Protein AF-A0A495M7H8-F1 (afdb_monomer)

Solvent-accessible surface area (backbone atoms only — not comparable to full-atom values): 11568 Å² total; per-residue (Å²): 136,87,85,80,83,83,81,82,80,81,80,77,75,78,77,78,74,80,75,77,66,42,57,58,49,77,48,57,34,87,23,48,78,28,71,31,82,49,64,48,42,94,56,86,61,71,42,36,31,41,44,34,39,48,70,70,99,58,96,61,86,36,38,30,38,44,26,41,67,88,43,73,47,89,57,30,41,39,53,44,14,22,30,39,40,41,32,49,36,40,33,41,29,29,70,40,72,58,77,65,47,54,27,40,36,30,60,65,73,64,99,54,97,57,64,49,76,38,50,33,41,41,44,23,58,70,58,44,62,31,37,42,31,42,42,82,60,76,43,49,33,38,41,38,35,43,58,40,92,86,41,86,68,45,39,33,37,49,25,46,67,87,40,67,44,56,48,100,85,72,44,74,46,74,45,47,66,75,38,71,46,81,51,69,40,30,33,36,35,40,33,27,29,31,80,45,69,77,86,50,57,33,38,28,37,38,32,43,58,120

Radius of gyration: 22.4 Å; Cα contacts (8 Å, |Δi|>4): 527; chains: 1; bounding box: 58×40×90 Å

Organism: NCBI:txid1540163

Sequence (210 aa):
MKNSFSLIFCLIAMASYSQNTLNAGGWSTSGPGSYTRITATNNLDQKVYSIQNTIHMDDAILEFEIIADGVTIPTKIYEGGVVAVEGKSIFIRQTKPGKQIKGNWKTIQQPETAATVIPWVGYPSLNKEILVASLKTEQEFIIEIHGSLDCNDAAFQVFIDNVPVKDSSNNTLTFWNGSSLIGKGKLVVVKVSGSCTGSKIISGYLKLKA

pLDDT: mean 83.48, std 15.47, range [37.44, 98.31]

Foldseek 3Di:
DDDDDDDPDPPPPPPPPPFQQAQKDKWKAAWAQGKTKDARTPDQDKFKKWKFWAADQDQDWWWKWKAAPNRTDPAIAIHGFIAIEIHRMIMIGTHHGDHMIMIMMGTDPDPDQFWDKGKGKDDQQVQGKHWHYAAPDKFKKKKAWAFDPQFQFKKKWKAAPNHTDADPVRHRDIDGHGDMDIDIHRTIMMGIHGDDDGPHMIMIIITTHD

Structure (mmCIF, N/CA/C/O backbone):
data_AF-A0A495M7H8-F1
#
_entry.id   AF-A0A495M7H8-F1
#
loop_
_atom_site.group_PDB
_atom_site.id
_atom_site.type_symbol
_atom_site.label_atom_id
_atom_site.label_alt_id
_atom_site.label_comp_id
_atom_site.label_asym_id
_atom_site.label_entity_id
_atom_site.label_seq_id
_atom_site.pdbx_PDB_ins_code
_atom_site.Cartn_x
_atom_site.Cartn_y
_atom_site.Cartn_z
_atom_site.occupancy
_atom_site.B_iso_or_equiv
_atom_site.auth_seq_id
_atom_site.auth_comp_id
_atom_site.auth_asym_id
_atom_site.auth_atom_id
_atom_site.pdbx_PDB_model_num
ATOM 1 N N . MET A 1 1 ? -40.238 18.396 70.397 1.00 40.72 1 MET A N 1
ATOM 2 C CA . MET A 1 1 ? -39.039 17.929 69.669 1.00 40.72 1 MET A CA 1
ATOM 3 C C . MET A 1 1 ? -39.300 18.121 68.181 1.00 40.72 1 MET A C 1
ATOM 5 O O . MET A 1 1 ? -40.228 17.511 67.670 1.00 40.72 1 MET A O 1
ATOM 9 N N . LYS A 1 2 ? -38.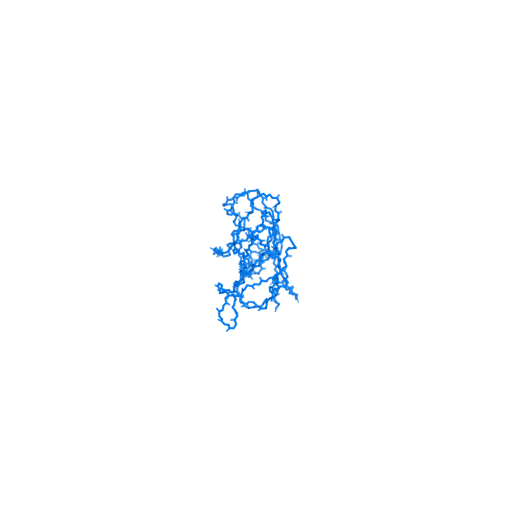606 19.058 67.521 1.00 37.44 2 LYS A N 1
ATOM 10 C CA . LYS A 1 2 ? -38.749 19.321 66.078 1.00 37.44 2 LYS A CA 1
ATOM 11 C C . LYS A 1 2 ? -37.639 18.561 65.348 1.00 37.44 2 LYS A C 1
ATOM 13 O O . LYS A 1 2 ? -36.477 18.916 65.503 1.00 37.44 2 LYS A O 1
ATOM 18 N N . ASN A 1 3 ? -38.001 17.521 64.600 1.00 42.56 3 ASN A N 1
ATOM 19 C CA . ASN A 1 3 ? -37.078 16.815 63.713 1.00 42.56 3 ASN A CA 1
ATOM 20 C C . ASN A 1 3 ? -36.954 17.600 62.407 1.00 42.56 3 ASN A C 1
ATOM 22 O O . ASN A 1 3 ? -37.881 17.616 61.600 1.00 42.56 3 ASN A O 1
ATOM 26 N N . SER A 1 4 ? -35.812 18.249 62.206 1.00 44.97 4 SER A N 1
ATOM 27 C CA . SER A 1 4 ? -35.445 18.834 60.918 1.00 44.97 4 SER A CA 1
ATOM 28 C C . SER A 1 4 ? -34.791 17.753 60.059 1.00 44.97 4 SER A C 1
ATOM 30 O O . SER A 1 4 ? -33.659 17.352 60.319 1.00 44.97 4 SER A O 1
ATOM 32 N N . PHE A 1 5 ? -35.506 17.269 59.043 1.00 48.59 5 PHE A N 1
ATOM 33 C CA . PHE A 1 5 ? -34.931 16.446 57.980 1.00 48.59 5 PHE A CA 1
ATOM 34 C C . PHE A 1 5 ? -34.148 17.354 57.025 1.00 48.59 5 PHE A C 1
ATOM 36 O O . PHE A 1 5 ? -34.729 18.194 56.343 1.00 48.59 5 PHE A O 1
ATOM 43 N N . SER A 1 6 ? -32.825 17.196 56.994 1.00 44.97 6 SER A N 1
ATOM 44 C CA . SER A 1 6 ? -31.960 17.850 56.011 1.00 44.97 6 SER A CA 1
ATOM 45 C C . SER A 1 6 ? -31.880 16.974 54.760 1.00 44.97 6 SER A C 1
ATOM 47 O O . SER A 1 6 ? -31.323 15.878 54.798 1.00 44.97 6 SER A O 1
ATOM 49 N N . LEU A 1 7 ? -32.474 17.435 53.658 1.00 46.12 7 LEU A N 1
ATOM 50 C CA . LEU A 1 7 ? -32.321 16.840 52.331 1.00 46.12 7 LEU A CA 1
ATOM 51 C C . LEU A 1 7 ? -31.035 17.386 51.703 1.00 46.12 7 LEU A C 1
ATOM 53 O O . LEU A 1 7 ? -30.991 18.522 51.236 1.00 46.12 7 LEU A O 1
ATOM 57 N N . ILE A 1 8 ? -29.982 16.570 51.695 1.00 52.84 8 ILE A N 1
ATOM 58 C CA . ILE A 1 8 ? -28.757 16.855 50.946 1.00 52.84 8 ILE A CA 1
ATOM 59 C C . ILE A 1 8 ? -29.050 16.580 49.468 1.00 52.84 8 ILE A C 1
ATOM 61 O O . ILE A 1 8 ? -29.087 15.432 49.027 1.00 52.84 8 ILE A O 1
ATOM 65 N N . PHE A 1 9 ? -29.278 17.643 48.699 1.00 45.53 9 PHE A N 1
ATOM 66 C CA . PHE A 1 9 ? -29.321 17.583 47.240 1.00 45.53 9 PHE A CA 1
ATOM 67 C C . PHE A 1 9 ? -27.891 17.412 46.716 1.00 45.53 9 PHE A C 1
ATOM 69 O O . PHE A 1 9 ? -27.103 18.356 46.682 1.00 45.53 9 PHE A O 1
ATOM 76 N N . CYS A 1 10 ? -27.538 16.188 46.327 1.00 43.97 10 CYS A N 1
ATOM 77 C CA . CYS A 1 10 ? -26.285 15.913 45.638 1.00 43.97 10 CYS A CA 1
ATOM 78 C C . CYS A 1 10 ? -26.440 16.349 44.172 1.00 43.97 10 CYS A C 1
ATOM 80 O O . CYS A 1 10 ? -26.992 15.623 43.346 1.00 43.97 10 CYS A O 1
ATOM 82 N N . LEU A 1 11 ? -26.016 17.575 43.858 1.00 49.06 11 LEU A N 1
ATOM 83 C CA . LEU A 1 11 ? -25.898 18.053 42.482 1.00 49.06 11 LEU A CA 1
ATOM 84 C C . LEU A 1 11 ? -24.746 17.300 41.808 1.00 49.06 11 LEU A C 1
ATOM 86 O O . LEU A 1 11 ? -23.582 17.675 41.934 1.00 49.06 11 LEU A O 1
ATOM 90 N N . ILE A 1 12 ? -25.072 16.225 41.090 1.00 55.47 12 ILE A N 1
ATOM 91 C CA . ILE A 1 12 ? -24.138 15.598 40.156 1.00 55.47 12 ILE A CA 1
ATOM 92 C C . ILE A 1 12 ? -24.011 16.559 38.974 1.00 55.47 12 ILE A C 1
ATOM 94 O O . ILE A 1 12 ? -24.858 16.590 38.081 1.00 55.47 12 ILE A O 1
ATOM 98 N N . ALA A 1 13 ? -22.966 17.383 38.987 1.00 51.34 13 ALA A N 1
ATOM 99 C CA . ALA A 1 13 ? -22.568 18.146 37.818 1.00 51.34 13 ALA A CA 1
ATOM 100 C C . ALA A 1 13 ? -22.150 17.146 36.732 1.00 51.34 13 ALA A C 1
ATOM 102 O O . ALA A 1 13 ? -21.052 16.591 36.773 1.00 51.34 13 ALA A O 1
ATOM 103 N N . MET A 1 14 ? -23.035 16.887 35.766 1.00 50.97 14 MET A N 1
ATOM 104 C CA . MET A 1 14 ? -22.655 16.200 34.536 1.00 50.97 14 MET A CA 1
ATOM 105 C C . MET A 1 14 ? -21.754 17.144 33.740 1.00 50.97 14 MET A C 1
ATOM 107 O O . MET A 1 14 ? -22.214 17.920 32.903 1.00 50.97 14 MET A O 1
ATOM 111 N N . ALA A 1 15 ? -20.456 17.111 34.045 1.00 50.91 15 ALA A N 1
ATOM 112 C CA . ALA A 1 15 ? -19.432 17.712 33.214 1.00 50.91 15 ALA A CA 1
ATOM 113 C C . ALA A 1 15 ? -19.502 17.023 31.849 1.00 50.91 15 ALA A C 1
ATOM 115 O O . ALA A 1 15 ? -19.022 15.905 31.662 1.00 50.91 15 ALA A O 1
ATOM 116 N N . SER A 1 16 ? -20.169 17.680 30.904 1.00 45.25 16 SER A N 1
ATOM 117 C CA . SER A 1 16 ? -20.185 17.262 29.512 1.00 45.25 16 SER A CA 1
ATOM 118 C C . SER A 1 16 ? -18.786 17.519 28.966 1.00 45.25 16 SER A C 1
ATOM 120 O O . SER A 1 16 ? -18.469 18.623 28.530 1.00 45.25 16 SER A O 1
ATOM 122 N N . TYR A 1 17 ? -17.909 16.521 29.067 1.00 46.12 17 TYR A N 1
ATOM 123 C CA . TYR A 1 17 ? -16.624 16.559 28.389 1.00 46.12 17 TYR A CA 1
ATOM 124 C C . TYR A 1 17 ? -16.904 16.561 26.888 1.00 46.12 17 TYR A C 1
ATOM 126 O O . TYR A 1 17 ? -17.271 15.537 26.316 1.00 46.12 17 TYR A O 1
ATOM 134 N N . SER A 1 18 ? -16.732 17.721 26.252 1.00 45.16 18 SER A N 1
ATOM 135 C CA . SER A 1 18 ? -16.598 17.798 24.801 1.00 45.16 18 SER A CA 1
ATOM 136 C C . SER A 1 18 ? -15.378 16.970 24.413 1.00 45.16 18 SER A C 1
ATOM 138 O O . SER A 1 18 ? -14.237 17.415 24.560 1.00 45.16 18 SER A O 1
ATOM 140 N N . GLN A 1 19 ? -15.597 15.734 23.969 1.00 55.41 19 GLN A N 1
ATOM 141 C CA . GLN A 1 19 ? -14.540 14.961 23.338 1.00 55.41 19 GLN A CA 1
ATOM 142 C C . GLN A 1 19 ? -14.306 15.549 21.950 1.00 55.41 19 GLN A C 1
ATOM 144 O O . GLN A 1 19 ? -15.028 15.250 21.000 1.00 55.41 19 GLN A O 1
ATOM 149 N N . ASN A 1 20 ? -13.295 16.411 21.839 1.00 57.91 20 ASN A N 1
ATOM 150 C CA . ASN A 1 20 ? -12.835 16.883 20.541 1.00 57.91 20 ASN A CA 1
ATOM 151 C C . ASN A 1 20 ? -12.377 15.664 19.729 1.00 57.91 20 ASN A C 1
ATOM 153 O O . ASN A 1 20 ? -11.378 15.022 20.047 1.00 57.91 20 ASN A O 1
ATOM 157 N N . THR A 1 21 ? -13.158 15.325 18.709 1.00 66.38 21 THR A N 1
ATOM 158 C CA . THR A 1 21 ? -12.874 14.248 17.761 1.00 66.38 21 THR A CA 1
ATOM 159 C C . THR A 1 21 ? -12.096 14.877 16.610 1.00 66.38 21 THR A C 1
ATOM 161 O O . THR A 1 21 ? -12.651 15.672 15.853 1.00 66.38 21 THR A O 1
ATOM 164 N N . LEU A 1 22 ? -10.799 14.590 16.499 1.00 75.75 22 LEU A N 1
ATOM 165 C CA . LEU A 1 22 ? -9.991 15.040 15.368 1.00 75.75 22 LEU A CA 1
ATOM 166 C C . LEU A 1 22 ? -10.239 14.092 14.192 1.00 75.75 22 LEU A C 1
ATOM 168 O O . LEU A 1 22 ? -9.901 12.918 14.257 1.00 75.75 22 LEU A O 1
ATOM 172 N N . ASN A 1 23 ? -10.788 14.597 13.092 1.00 82.19 23 ASN A N 1
ATOM 173 C CA . ASN A 1 23 ? -10.964 13.803 11.869 1.00 82.19 23 ASN A CA 1
ATOM 174 C C . ASN A 1 23 ? -9.828 13.995 10.856 1.00 82.19 23 ASN A C 1
ATOM 176 O O . ASN A 1 23 ? -9.758 13.269 9.871 1.00 82.19 23 ASN A O 1
ATOM 180 N N . ALA A 1 24 ? -8.919 14.938 11.099 1.00 87.75 24 ALA A N 1
ATOM 181 C CA . ALA A 1 24 ? -7.716 15.141 10.305 1.00 87.75 24 ALA A CA 1
ATOM 182 C C . ALA A 1 24 ? -6.622 15.826 11.130 1.00 87.75 24 ALA A C 1
ATOM 184 O O . ALA A 1 24 ? -6.904 16.467 12.146 1.00 87.75 24 ALA A O 1
ATOM 185 N N . GLY A 1 25 ? -5.376 15.721 10.675 1.00 89.25 25 GLY A N 1
ATOM 186 C CA . GLY A 1 25 ? -4.244 16.396 11.296 1.00 89.25 25 GLY A CA 1
ATOM 187 C C . GLY A 1 25 ? -2.942 16.240 10.518 1.00 89.25 25 GLY A C 1
ATOM 188 O O . GLY A 1 25 ? -2.865 15.509 9.533 1.00 89.25 25 GLY A O 1
ATOM 189 N N . GLY A 1 26 ? -1.908 16.940 10.979 1.00 90.44 26 GLY A N 1
ATOM 190 C CA . GLY A 1 26 ? -0.538 16.775 10.499 1.00 90.44 26 GLY A CA 1
ATOM 191 C C . GLY A 1 26 ? 0.239 15.762 11.338 1.00 90.44 26 GLY A C 1
ATOM 192 O O . GLY A 1 26 ? -0.119 15.474 12.482 1.00 90.44 26 GLY A O 1
ATOM 193 N N . TRP A 1 27 ? 1.325 15.238 10.785 1.00 90.31 27 TRP A N 1
ATOM 194 C CA . TRP A 1 27 ? 2.294 14.410 11.501 1.00 90.31 27 TRP A CA 1
ATOM 195 C C . TRP A 1 27 ? 3.710 14.682 10.970 1.00 90.31 27 TRP A C 1
ATOM 197 O O . TRP A 1 27 ? 3.879 15.195 9.863 1.00 90.31 27 TRP A O 1
ATOM 207 N N . SER A 1 28 ? 4.740 14.382 11.764 1.00 89.56 28 SER A N 1
ATOM 208 C CA . SER A 1 28 ? 6.133 14.462 11.311 1.00 89.56 28 SER A CA 1
ATOM 209 C C . SER A 1 28 ? 7.074 13.574 12.113 1.00 89.56 28 SER A C 1
ATOM 211 O O . SER A 1 28 ? 6.879 13.441 13.323 1.00 89.56 28 SER A O 1
ATOM 213 N N . THR A 1 29 ? 8.130 13.065 11.479 1.00 84.94 29 THR A N 1
ATOM 214 C CA . THR A 1 29 ? 9.215 12.297 12.118 1.00 84.94 29 THR A CA 1
ATOM 215 C C . THR A 1 29 ? 10.480 13.142 12.267 1.00 84.94 29 THR A C 1
ATOM 217 O O . THR A 1 29 ? 10.791 13.958 11.408 1.00 84.94 29 THR A O 1
ATOM 220 N N . SER A 1 30 ? 11.250 12.941 13.339 1.00 82.12 30 SER A N 1
ATOM 221 C CA . SER A 1 30 ? 12.545 13.615 13.559 1.00 82.12 30 SER A CA 1
ATOM 222 C C . SER A 1 30 ? 13.747 12.887 12.940 1.00 82.12 30 SER A C 1
ATOM 224 O O . SER A 1 30 ? 14.879 13.327 13.117 1.00 82.12 30 SER A O 1
ATOM 226 N N . GLY A 1 31 ? 13.519 11.775 12.235 1.00 79.81 31 GLY A N 1
ATOM 227 C CA . GLY A 1 31 ? 14.563 10.950 11.627 1.00 79.81 31 GLY A CA 1
ATOM 228 C C . GLY A 1 31 ? 14.359 9.446 11.855 1.00 79.81 31 GLY A C 1
ATOM 229 O O . GLY A 1 31 ? 13.352 9.035 12.442 1.00 79.81 31 GLY A O 1
ATOM 230 N N . PRO A 1 32 ? 15.305 8.603 11.408 1.00 81.88 32 PRO A N 1
ATOM 231 C CA . PRO A 1 32 ? 15.203 7.148 11.508 1.00 81.88 32 PRO A CA 1
ATOM 232 C C . PRO A 1 32 ? 15.046 6.675 12.959 1.00 81.88 32 PRO A C 1
ATOM 234 O O . PRO A 1 32 ? 15.670 7.204 13.876 1.00 81.88 32 PRO A O 1
ATOM 237 N N . GLY A 1 33 ? 14.177 5.687 13.168 1.00 80.69 33 GLY A N 1
ATOM 238 C CA . GLY A 1 33 ? 13.819 5.160 14.487 1.00 80.69 33 GLY A CA 1
ATOM 239 C C . GLY A 1 33 ? 12.828 6.025 15.272 1.00 80.69 33 GLY A C 1
ATOM 240 O O . GLY A 1 33 ? 12.308 5.566 16.287 1.00 80.69 33 GLY A O 1
ATOM 241 N N . SER A 1 34 ? 12.522 7.240 14.805 1.00 81.88 34 SER A N 1
ATOM 242 C CA . SER A 1 34 ? 11.536 8.118 15.443 1.00 81.88 34 SER A CA 1
ATOM 243 C C . SER A 1 34 ? 10.114 7.668 15.118 1.00 81.88 34 SER A C 1
ATOM 245 O O . SER A 1 34 ? 9.825 7.284 13.981 1.00 81.88 34 SER A O 1
ATOM 247 N N . TYR A 1 35 ? 9.224 7.774 16.104 1.00 82.56 35 TYR A N 1
ATOM 248 C CA . TYR A 1 35 ? 7.811 7.429 15.969 1.00 82.56 35 TYR A CA 1
ATOM 249 C C . TYR A 1 35 ? 6.939 8.673 16.040 1.00 82.56 35 TYR A C 1
ATOM 251 O O . TYR A 1 35 ? 7.145 9.542 16.888 1.00 82.56 35 TYR A O 1
ATOM 259 N N . THR A 1 36 ? 5.894 8.692 15.224 1.00 82.75 36 THR A N 1
ATOM 260 C CA . THR A 1 36 ? 4.789 9.636 15.356 1.00 82.75 36 THR A CA 1
ATOM 261 C C . THR A 1 36 ? 3.511 8.863 15.616 1.00 82.75 36 THR A C 1
ATOM 263 O O . THR A 1 36 ? 3.180 7.941 14.873 1.00 82.75 36 THR A O 1
ATOM 266 N N . ARG A 1 37 ? 2.784 9.234 16.671 1.00 84.94 37 ARG A N 1
ATOM 267 C CA . ARG A 1 37 ? 1.482 8.648 16.990 1.00 84.94 37 ARG A CA 1
ATOM 268 C C . ARG A 1 37 ? 0.367 9.480 16.364 1.00 84.94 37 ARG A C 1
ATOM 270 O O . ARG A 1 37 ? 0.308 10.688 16.567 1.00 84.94 37 ARG A O 1
ATOM 277 N N . ILE A 1 38 ? -0.547 8.807 15.677 1.00 80.44 38 ILE A N 1
ATOM 278 C CA . ILE A 1 38 ? -1.813 9.341 15.187 1.00 80.44 38 ILE A CA 1
ATOM 279 C C . ILE A 1 38 ? -2.942 8.685 15.981 1.00 80.44 38 ILE A C 1
ATOM 281 O O . ILE A 1 38 ? -3.035 7.462 16.116 1.00 80.44 38 ILE A O 1
ATOM 285 N N . THR A 1 39 ? -3.811 9.506 16.555 1.00 68.75 39 THR A N 1
ATOM 286 C CA . THR A 1 39 ? -5.022 9.055 17.243 1.00 68.75 39 THR A CA 1
ATOM 287 C C . THR A 1 39 ? -6.100 10.097 16.975 1.00 68.75 39 THR A C 1
ATOM 289 O O . THR A 1 39 ? -6.014 11.212 17.480 1.00 68.75 39 THR A O 1
ATOM 292 N N . ALA A 1 40 ? -7.074 9.750 16.127 1.00 59.12 40 ALA A N 1
ATOM 293 C CA . ALA A 1 40 ? -8.162 10.654 15.747 1.00 59.12 40 ALA A CA 1
ATOM 294 C C . ALA A 1 40 ? -9.071 10.992 16.933 1.00 59.12 40 ALA A C 1
ATOM 296 O O . ALA A 1 40 ? -9.589 12.098 17.060 1.00 59.12 40 ALA A O 1
ATOM 297 N N . THR A 1 41 ? -9.285 10.027 17.824 1.00 60.88 41 THR A N 1
ATOM 298 C CA . THR A 1 41 ? -10.280 10.150 18.886 1.00 60.88 41 THR A CA 1
ATOM 299 C C . THR A 1 41 ? -9.802 9.432 20.138 1.00 60.88 41 THR A C 1
ATOM 301 O O . THR A 1 41 ? -9.097 8.430 20.036 1.00 60.88 41 THR A O 1
ATOM 304 N N . ASN A 1 42 ? -10.247 9.882 21.311 1.00 57.41 42 ASN A N 1
ATOM 305 C CA . ASN A 1 42 ? -10.116 9.100 22.545 1.00 57.41 42 ASN A CA 1
ATOM 306 C C . ASN A 1 42 ? -11.105 7.916 22.595 1.00 57.41 42 ASN A C 1
ATOM 308 O O . ASN A 1 42 ? -11.046 7.119 23.530 1.00 57.41 42 ASN A O 1
ATOM 312 N N . ASN A 1 43 ? -11.998 7.787 21.605 1.00 57.22 43 ASN A N 1
ATOM 313 C CA . ASN A 1 43 ? -12.883 6.639 21.469 1.00 57.22 43 ASN A CA 1
ATOM 314 C C . ASN A 1 43 ? -12.114 5.424 20.938 1.00 57.22 43 ASN A C 1
ATOM 316 O O . ASN A 1 43 ? -11.305 5.512 20.017 1.00 57.22 43 ASN A O 1
ATOM 320 N N . LEU A 1 44 ? -12.410 4.264 21.525 1.00 64.00 44 LEU A N 1
ATOM 321 C CA . LEU A 1 44 ? -11.823 2.959 21.199 1.00 64.00 44 LEU A CA 1
ATOM 322 C C . LEU A 1 44 ? -12.369 2.354 19.894 1.00 64.00 44 LEU A C 1
ATOM 324 O O . LEU A 1 44 ? -12.097 1.183 19.604 1.00 64.00 44 LEU A O 1
ATOM 328 N N . ASP A 1 45 ? -13.149 3.121 19.135 1.00 77.88 45 ASP A N 1
ATOM 329 C CA . ASP A 1 45 ? -13.739 2.666 17.889 1.00 77.88 45 ASP A CA 1
ATOM 330 C C . ASP A 1 45 ? -12.691 2.635 16.792 1.00 77.88 45 ASP A C 1
ATOM 332 O O . ASP A 1 45 ? -11.905 3.561 16.590 1.00 77.88 45 ASP A O 1
ATOM 336 N N . GLN A 1 46 ? -12.723 1.548 16.044 1.00 83.31 46 GLN A N 1
ATOM 337 C CA . GLN A 1 46 ? -11.860 1.356 14.902 1.00 83.31 46 GLN A CA 1
ATOM 338 C C . GLN A 1 46 ? -12.288 2.263 13.747 1.00 83.31 46 GLN A C 1
ATOM 340 O O . GLN A 1 46 ? -13.483 2.425 13.496 1.00 83.31 46 GLN A O 1
ATOM 345 N N . LYS A 1 47 ? -11.311 2.865 13.063 1.00 87.62 47 LYS A N 1
ATOM 346 C CA . LYS A 1 47 ? -11.511 3.763 11.919 1.00 87.62 47 LYS A CA 1
ATOM 347 C C . LYS A 1 47 ? -10.510 3.447 10.822 1.00 87.62 47 LYS A C 1
ATOM 349 O O . LYS A 1 47 ? -9.407 2.986 11.112 1.00 87.62 47 LYS A O 1
ATOM 354 N N . VAL A 1 48 ? -10.868 3.774 9.584 1.00 90.38 48 VAL A N 1
ATOM 355 C CA . VAL A 1 48 ? -9.911 3.816 8.476 1.00 90.38 48 VAL A CA 1
ATOM 356 C C . VAL A 1 48 ? -9.311 5.211 8.376 1.00 90.38 48 VAL A C 1
ATOM 358 O O . VAL A 1 48 ? -10.026 6.211 8.261 1.00 90.38 48 VAL A O 1
ATOM 361 N N . TYR A 1 49 ? -7.987 5.251 8.420 1.00 91.81 49 TYR A N 1
ATOM 362 C CA . TYR A 1 49 ? -7.150 6.425 8.265 1.00 91.81 49 TYR A CA 1
ATOM 363 C C . TYR A 1 49 ? -6.546 6.434 6.865 1.00 91.81 49 TYR A C 1
ATOM 365 O O . TYR A 1 49 ? -5.976 5.441 6.429 1.00 91.81 49 TYR A O 1
ATOM 373 N N . SER A 1 50 ? -6.607 7.572 6.185 1.00 93.75 50 SER A N 1
ATOM 374 C CA . SER A 1 50 ? -5.724 7.883 5.064 1.00 93.75 50 SER A CA 1
ATOM 375 C C . SER A 1 50 ? -4.483 8.562 5.627 1.00 93.75 50 SER A C 1
ATOM 377 O O . SER A 1 50 ? -4.603 9.643 6.201 1.00 93.75 50 SER A O 1
ATOM 379 N N . ILE A 1 51 ? -3.310 7.957 5.465 1.00 93.81 51 ILE A N 1
ATOM 380 C CA . ILE A 1 51 ? -2.030 8.484 5.954 1.00 93.81 51 ILE A CA 1
ATOM 381 C C . ILE A 1 51 ? -1.176 8.859 4.757 1.00 93.81 51 ILE A C 1
ATOM 383 O O . ILE A 1 51 ? -0.813 7.997 3.965 1.00 93.81 51 ILE A O 1
ATOM 387 N N . GLN A 1 52 ? -0.858 10.143 4.637 1.00 92.56 52 GLN A N 1
ATOM 388 C CA . GLN A 1 52 ? -0.088 10.716 3.542 1.00 92.56 52 GLN A CA 1
ATOM 389 C C . GLN A 1 52 ? 1.275 11.191 4.032 1.00 92.56 52 GLN A C 1
ATOM 391 O O . GLN A 1 52 ? 1.355 11.920 5.022 1.00 92.56 52 GLN A O 1
ATOM 396 N N . ASN A 1 53 ? 2.324 10.866 3.279 1.00 88.81 53 ASN A N 1
ATOM 397 C CA . ASN A 1 53 ? 3.653 11.461 3.412 1.00 88.81 53 ASN A CA 1
ATOM 398 C C . ASN A 1 53 ? 3.863 12.497 2.301 1.00 88.81 53 ASN A C 1
ATOM 400 O O . ASN A 1 53 ? 3.323 12.360 1.205 1.00 88.81 53 ASN A O 1
ATOM 404 N N . THR A 1 54 ? 4.669 13.525 2.557 1.00 84.12 54 THR A N 1
ATOM 405 C CA . THR A 1 54 ? 5.057 14.483 1.507 1.00 84.12 54 THR A CA 1
ATOM 406 C C . THR A 1 54 ? 6.243 13.935 0.710 1.00 84.12 54 THR A C 1
ATOM 408 O O . THR A 1 54 ? 7.080 13.228 1.268 1.00 84.12 54 THR A O 1
ATOM 411 N N . ILE A 1 55 ? 6.318 14.253 -0.585 1.00 77.44 55 ILE A N 1
ATOM 412 C CA . 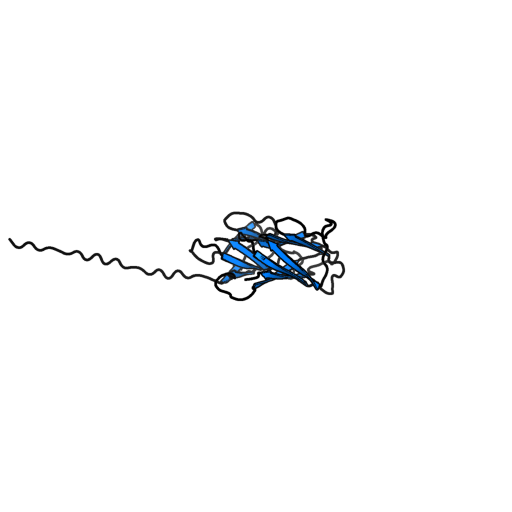ILE A 1 55 ? 7.506 13.982 -1.408 1.00 77.44 55 ILE A CA 1
ATOM 413 C C . ILE A 1 55 ? 8.633 14.910 -0.955 1.00 77.44 55 ILE A C 1
ATOM 415 O O . ILE A 1 55 ? 8.424 16.121 -0.838 1.00 77.44 55 ILE A O 1
ATOM 419 N N . HIS A 1 56 ? 9.830 14.366 -0.754 1.00 71.19 56 HIS A N 1
ATOM 420 C CA . HIS A 1 56 ? 11.048 15.162 -0.715 1.00 71.19 56 HIS A CA 1
ATOM 421 C C . HIS A 1 56 ? 11.871 14.835 -1.959 1.00 71.19 56 HIS A C 1
ATOM 423 O O . HIS A 1 56 ? 12.085 13.679 -2.284 1.00 71.19 56 HIS A O 1
ATOM 429 N N . MET A 1 57 ? 12.279 15.855 -2.712 1.00 63.81 57 MET A N 1
ATOM 430 C CA . MET A 1 57 ? 13.089 15.658 -3.916 1.00 63.81 57 MET A CA 1
ATOM 431 C C . MET A 1 57 ? 14.572 15.687 -3.536 1.00 63.81 57 MET A C 1
ATOM 433 O O . MET A 1 57 ? 15.280 16.630 -3.882 1.00 63.81 57 MET A O 1
ATOM 437 N N . ASP A 1 58 ? 15.019 14.701 -2.761 1.00 70.56 58 ASP A N 1
ATOM 438 C CA . ASP A 1 58 ? 16.443 14.426 -2.562 1.00 70.56 58 ASP A CA 1
ATOM 439 C C . ASP A 1 58 ? 16.806 13.020 -3.074 1.00 70.56 58 ASP A C 1
ATOM 441 O O . ASP A 1 58 ? 15.962 12.300 -3.611 1.00 70.56 58 ASP A O 1
ATOM 445 N N . ASP A 1 59 ? 18.086 12.653 -2.993 1.00 67.31 59 ASP A N 1
ATOM 446 C CA . ASP A 1 59 ? 18.577 11.380 -3.536 1.00 67.31 59 ASP A CA 1
ATOM 447 C C . ASP A 1 59 ? 18.190 10.164 -2.667 1.00 67.31 59 ASP A C 1
ATOM 449 O O . ASP A 1 59 ? 18.399 9.013 -3.065 1.00 67.31 59 ASP A O 1
ATOM 453 N N . ALA A 1 60 ? 17.647 10.382 -1.465 1.00 79.69 60 ALA A N 1
ATOM 454 C CA . ALA A 1 60 ? 17.390 9.342 -0.483 1.00 79.69 60 ALA A CA 1
ATOM 455 C C . ALA A 1 60 ? 15.888 9.106 -0.302 1.00 79.69 60 ALA A C 1
ATOM 457 O O . ALA A 1 60 ? 15.260 9.647 0.600 1.00 79.69 60 ALA A O 1
ATOM 458 N N . ILE A 1 61 ? 15.343 8.162 -1.074 1.00 86.38 61 ILE A N 1
ATOM 459 C CA . ILE A 1 61 ? 13.947 7.731 -0.914 1.00 86.38 61 ILE A CA 1
ATOM 460 C C . ILE A 1 61 ? 13.738 7.212 0.511 1.00 86.38 61 ILE A C 1
ATOM 462 O O . ILE A 1 61 ? 14.376 6.227 0.911 1.00 86.38 61 ILE A O 1
ATOM 466 N N . LEU A 1 62 ? 12.862 7.880 1.258 1.00 88.56 62 LEU A N 1
ATOM 467 C CA . LEU A 1 62 ? 12.534 7.553 2.640 1.00 88.56 62 LEU A CA 1
ATOM 468 C C . LEU A 1 62 ? 11.527 6.414 2.735 1.00 88.56 62 LEU A C 1
ATOM 470 O O . LEU A 1 62 ? 10.658 6.235 1.882 1.00 88.56 62 LEU A O 1
ATOM 474 N N . GLU A 1 63 ? 11.653 5.664 3.823 1.00 90.81 63 GLU A N 1
ATOM 475 C CA . GLU A 1 63 ? 10.845 4.488 4.113 1.00 90.81 63 GLU A CA 1
ATOM 476 C C . GLU A 1 63 ? 10.180 4.650 5.471 1.00 90.81 63 GLU A C 1
ATOM 478 O O . GLU A 1 63 ? 10.825 5.059 6.448 1.00 90.81 63 GLU A O 1
ATOM 483 N N . PHE A 1 64 ? 8.900 4.296 5.532 1.00 92.19 64 PHE A N 1
ATOM 484 C CA . PHE A 1 64 ? 8.130 4.340 6.758 1.00 92.19 64 PHE A CA 1
ATOM 485 C C . PHE A 1 64 ? 7.398 3.023 6.992 1.00 92.19 64 PHE A C 1
ATOM 487 O O . PHE A 1 64 ? 6.821 2.406 6.097 1.00 92.19 64 PHE A O 1
ATOM 494 N N . GLU A 1 65 ? 7.417 2.601 8.244 1.00 94.56 65 GLU A N 1
ATOM 495 C CA . GLU A 1 65 ? 6.630 1.498 8.755 1.00 94.56 65 GLU A CA 1
ATOM 496 C C . GLU A 1 65 ? 5.361 2.030 9.409 1.00 94.56 65 GLU A C 1
ATOM 498 O O . GLU A 1 65 ? 5.406 3.006 10.162 1.00 94.56 65 GLU A O 1
ATOM 503 N N . ILE A 1 66 ? 4.250 1.341 9.161 1.00 95.44 66 ILE A N 1
ATOM 504 C CA . ILE A 1 66 ? 3.008 1.559 9.889 1.00 95.44 66 ILE A CA 1
ATOM 505 C C . ILE A 1 66 ? 2.848 0.489 10.963 1.00 95.44 66 ILE A C 1
ATOM 507 O O . ILE A 1 66 ? 3.042 -0.702 10.718 1.00 95.44 66 ILE A O 1
ATOM 511 N N . ILE A 1 67 ? 2.442 0.927 12.148 1.00 94.69 67 ILE A N 1
ATOM 512 C CA . ILE A 1 67 ? 2.040 0.071 13.257 1.00 94.69 67 ILE A CA 1
ATOM 513 C C . ILE A 1 67 ? 0.588 0.408 13.578 1.00 94.69 67 ILE A C 1
ATOM 515 O O . ILE A 1 67 ? 0.289 1.529 13.991 1.00 94.69 67 ILE A O 1
ATOM 519 N N . ALA A 1 68 ? -0.310 -0.552 13.386 1.00 92.94 68 ALA A N 1
ATOM 520 C CA . ALA A 1 68 ? -1.727 -0.412 13.694 1.00 92.94 68 ALA A CA 1
ATOM 521 C C . ALA A 1 68 ? -2.050 -1.251 14.931 1.00 92.94 68 ALA A C 1
ATOM 523 O O . ALA A 1 68 ? -1.790 -2.451 14.962 1.00 92.94 68 ALA A O 1
ATOM 524 N N . ASP A 1 69 ? -2.588 -0.614 15.971 1.00 91.44 69 ASP A N 1
ATOM 525 C CA . ASP A 1 69 ? -2.986 -1.274 17.224 1.00 91.44 69 ASP A CA 1
ATOM 526 C C . ASP A 1 69 ? -1.880 -2.135 17.859 1.00 91.44 69 ASP A C 1
ATOM 528 O O . ASP A 1 69 ? -2.127 -3.211 18.398 1.00 91.44 69 ASP A O 1
ATOM 532 N N . GLY A 1 70 ? -0.638 -1.647 17.783 1.00 89.94 70 GLY A N 1
ATOM 533 C CA . GLY A 1 70 ? 0.548 -2.322 18.317 1.00 89.94 70 GLY A CA 1
ATOM 534 C C . GLY A 1 70 ? 1.136 -3.406 17.409 1.00 89.94 70 GLY A C 1
ATOM 535 O O . GLY A 1 70 ? 2.162 -3.981 17.760 1.00 89.94 70 GLY A O 1
ATOM 536 N N . VAL A 1 71 ? 0.542 -3.662 16.240 1.00 93.00 71 VAL A N 1
ATOM 537 C CA . VAL A 1 71 ? 1.036 -4.638 15.263 1.00 93.00 71 VAL A CA 1
ATOM 538 C C . VAL A 1 71 ? 1.718 -3.918 14.105 1.00 93.00 71 VAL A C 1
ATOM 540 O O . VAL A 1 71 ? 1.106 -3.103 13.415 1.00 93.00 71 VAL A O 1
ATOM 543 N N . THR A 1 72 ? 2.993 -4.229 13.878 1.00 95.19 72 THR A N 1
ATOM 544 C CA . THR A 1 72 ? 3.733 -3.766 12.699 1.00 95.19 72 THR A CA 1
ATOM 545 C C . THR A 1 72 ? 3.153 -4.392 11.434 1.00 95.19 72 THR A C 1
ATOM 547 O O . THR A 1 72 ? 3.102 -5.617 11.309 1.00 95.19 72 THR A O 1
ATOM 550 N N . ILE A 1 73 ? 2.785 -3.555 10.464 1.00 95.25 73 ILE A N 1
ATOM 551 C CA . ILE A 1 73 ? 2.454 -4.004 9.112 1.00 95.25 73 ILE A CA 1
ATOM 552 C C . ILE A 1 73 ? 3.777 -4.254 8.363 1.00 95.25 73 ILE A C 1
ATOM 554 O O . ILE A 1 73 ? 4.631 -3.360 8.333 1.00 95.25 73 ILE A O 1
ATOM 558 N N . PRO A 1 74 ? 3.996 -5.453 7.783 1.00 90.88 74 PRO A N 1
ATOM 559 C CA . PRO A 1 74 ? 5.290 -5.811 7.198 1.00 90.88 74 PRO A CA 1
ATOM 560 C C . PRO A 1 74 ? 5.733 -4.878 6.063 1.00 90.88 74 PRO A C 1
ATOM 562 O O . PRO A 1 74 ? 6.879 -4.414 6.055 1.00 90.88 74 PRO A O 1
ATOM 565 N N . THR A 1 75 ? 4.820 -4.577 5.136 1.00 94.81 75 THR A N 1
ATOM 566 C CA . THR A 1 75 ? 5.083 -3.757 3.949 1.00 94.81 75 THR A CA 1
ATOM 567 C C . THR A 1 75 ? 5.156 -2.272 4.299 1.00 94.81 75 THR A C 1
ATOM 569 O O . THR A 1 75 ? 4.397 -1.770 5.129 1.00 94.81 75 THR A O 1
ATOM 572 N N . LYS A 1 76 ? 6.093 -1.560 3.669 1.00 94.12 76 LYS A N 1
ATOM 573 C CA . LYS A 1 76 ? 6.390 -0.153 3.954 1.00 94.12 76 LYS A CA 1
ATOM 574 C C . LYS A 1 76 ? 5.603 0.790 3.053 1.00 94.12 76 LYS A C 1
ATOM 576 O O . LYS A 1 76 ? 5.129 0.410 1.983 1.00 94.12 76 LYS A O 1
ATOM 581 N N . ILE A 1 77 ? 5.516 2.039 3.488 1.00 92.88 77 ILE A N 1
ATOM 582 C CA . ILE A 1 77 ? 5.160 3.169 2.631 1.00 92.88 77 ILE A CA 1
ATOM 583 C C . ILE A 1 77 ? 6.423 3.967 2.328 1.00 92.88 77 ILE A C 1
ATOM 585 O O . ILE A 1 77 ? 7.332 4.051 3.158 1.00 92.88 77 ILE A O 1
ATOM 589 N N . TYR A 1 78 ? 6.466 4.560 1.145 1.00 90.50 78 TYR A N 1
ATOM 590 C CA . TYR A 1 78 ? 7.567 5.408 0.711 1.00 90.50 78 TYR A CA 1
ATOM 591 C C . TYR A 1 78 ? 7.124 6.869 0.708 1.00 90.50 78 TYR A C 1
ATOM 593 O O . TYR A 1 78 ? 5.925 7.173 0.731 1.00 90.50 78 TYR A O 1
ATOM 601 N N . GLU A 1 79 ? 8.093 7.778 0.719 1.00 88.56 79 GLU A N 1
ATOM 602 C CA . GLU A 1 79 ? 7.831 9.209 0.548 1.00 88.56 79 GLU A CA 1
ATOM 603 C C . GLU A 1 79 ? 6.892 9.499 -0.638 1.00 88.56 79 GLU A C 1
ATOM 605 O O . GLU A 1 79 ? 6.882 8.805 -1.652 1.00 88.56 79 GLU A O 1
ATOM 610 N N . GLY A 1 80 ? 6.024 10.497 -0.467 1.00 88.50 80 GLY A N 1
ATOM 611 C CA . GLY A 1 80 ? 4.963 10.830 -1.423 1.00 88.50 80 GLY A CA 1
ATOM 612 C C . GLY A 1 80 ? 3.751 9.904 -1.469 1.00 88.50 80 GLY A C 1
ATOM 613 O O . GLY A 1 80 ? 2.714 10.306 -1.993 1.00 88.50 80 GLY A O 1
ATOM 614 N N . GLY A 1 81 ? 3.849 8.692 -0.922 1.00 89.56 81 GLY A N 1
ATOM 615 C CA . GLY A 1 81 ? 2.747 7.738 -0.907 1.00 89.56 81 GLY A CA 1
ATOM 616 C C . GLY A 1 81 ? 1.671 8.065 0.129 1.00 89.56 81 GLY A C 1
ATOM 617 O O . GLY A 1 81 ? 1.948 8.636 1.195 1.00 89.56 81 GLY A O 1
ATOM 618 N N . VAL A 1 82 ? 0.444 7.637 -0.175 1.00 94.25 82 VAL A N 1
ATOM 619 C CA . VAL A 1 82 ? -0.687 7.578 0.754 1.00 94.25 82 VAL A CA 1
ATOM 620 C C . VAL A 1 82 ? -1.114 6.126 0.945 1.00 94.25 82 VAL A C 1
ATOM 622 O O . VAL A 1 82 ? -1.109 5.341 -0.001 1.00 94.25 82 VAL A O 1
ATOM 625 N N . VAL A 1 83 ? -1.498 5.775 2.170 1.00 95.62 83 VAL A N 1
ATOM 626 C CA . VAL A 1 83 ? -1.991 4.443 2.537 1.00 95.62 83 VAL A CA 1
ATOM 627 C C . VAL A 1 83 ? -3.313 4.539 3.292 1.00 95.62 83 VAL A C 1
ATOM 629 O O . VAL A 1 83 ? -3.498 5.442 4.112 1.00 95.62 83 VAL A O 1
ATOM 632 N N . ALA A 1 84 ? -4.221 3.593 3.047 1.00 95.31 84 ALA A N 1
ATOM 633 C CA . ALA A 1 84 ? -5.397 3.380 3.888 1.00 95.31 84 ALA A CA 1
ATOM 634 C C . ALA A 1 84 ? -5.095 2.359 4.992 1.00 95.31 84 ALA A C 1
ATOM 636 O O . ALA A 1 84 ? -4.689 1.238 4.702 1.00 95.31 84 ALA A O 1
ATOM 637 N N . VAL A 1 85 ? -5.299 2.717 6.258 1.00 94.81 85 VAL A N 1
ATOM 638 C CA . VAL A 1 85 ? -5.002 1.838 7.397 1.00 94.81 85 VAL A CA 1
ATOM 639 C C . VAL A 1 85 ? -6.158 1.837 8.376 1.00 94.81 85 VAL A C 1
ATOM 641 O O . VAL A 1 85 ? -6.588 2.892 8.830 1.00 94.81 85 VAL A O 1
ATOM 644 N N . GLU A 1 86 ? -6.647 0.658 8.732 1.00 92.69 86 GLU A N 1
ATOM 645 C CA . GLU A 1 86 ? -7.708 0.495 9.716 1.00 92.69 86 GLU A CA 1
ATOM 646 C C . GLU A 1 86 ? -7.140 0.173 11.103 1.00 92.69 86 GLU A C 1
ATOM 648 O O . GLU A 1 86 ? -6.378 -0.775 11.285 1.00 92.69 86 GLU A O 1
ATOM 653 N N . GLY A 1 87 ? -7.541 0.941 12.114 1.00 90.94 87 GLY A N 1
ATOM 654 C CA . GLY A 1 87 ? -7.104 0.719 13.489 1.00 90.94 87 GLY A CA 1
ATOM 655 C C . GLY A 1 87 ? -7.790 1.639 14.489 1.00 90.94 87 GLY A C 1
ATOM 656 O O . GLY A 1 87 ? -8.607 2.486 14.131 1.00 90.94 87 GLY A O 1
ATOM 657 N N . LYS A 1 88 ? -7.465 1.468 15.765 1.00 87.44 88 LYS A N 1
ATOM 658 C CA . LYS A 1 88 ? -7.823 2.394 16.850 1.00 87.44 88 LYS A CA 1
ATOM 659 C C . LYS A 1 88 ? -6.711 3.422 17.063 1.00 87.44 88 LYS A C 1
ATOM 661 O O . LYS A 1 88 ? -6.973 4.597 17.304 1.00 87.44 88 LYS A O 1
ATOM 666 N N . SER A 1 89 ? -5.463 2.980 16.931 1.00 86.81 89 SER A N 1
ATOM 667 C CA . SER A 1 89 ? -4.252 3.787 17.069 1.00 86.81 89 SER A CA 1
ATOM 668 C C . SER A 1 89 ? -3.261 3.447 15.969 1.00 86.81 89 SER A C 1
ATOM 670 O O . SER A 1 89 ? -2.991 2.270 15.728 1.00 86.81 89 SER A O 1
ATOM 672 N N . ILE A 1 90 ? -2.701 4.475 15.333 1.00 91.38 90 ILE A N 1
ATOM 673 C CA . ILE A 1 90 ? -1.697 4.292 14.291 1.00 91.38 90 ILE A CA 1
ATOM 674 C C . ILE A 1 90 ? -0.393 4.955 14.717 1.00 91.38 90 ILE A C 1
ATOM 676 O O . ILE A 1 90 ? -0.392 6.089 15.193 1.00 91.38 90 ILE A O 1
ATOM 680 N N . PHE A 1 91 ? 0.725 4.264 14.531 1.00 91.94 91 PHE A N 1
ATOM 681 C CA . PHE A 1 91 ? 2.056 4.842 14.645 1.00 91.94 91 PHE A CA 1
ATOM 682 C C . PHE A 1 91 ? 2.774 4.741 13.308 1.00 91.94 91 PHE A C 1
ATOM 684 O O . PHE A 1 91 ? 2.655 3.746 12.595 1.00 91.94 91 PHE A O 1
ATOM 691 N N . ILE A 1 92 ? 3.536 5.781 12.998 1.00 93.19 92 ILE A N 1
ATOM 692 C CA . ILE A 1 92 ? 4.394 5.858 11.823 1.00 93.19 92 ILE A CA 1
ATOM 693 C C . ILE A 1 92 ? 5.828 5.895 12.326 1.00 93.19 92 ILE A C 1
ATOM 695 O O . ILE A 1 92 ? 6.159 6.735 13.165 1.00 93.19 92 ILE A O 1
ATOM 699 N N . ARG A 1 93 ? 6.678 5.006 11.818 1.00 91.75 93 ARG A N 1
ATOM 700 C CA . ARG A 1 93 ? 8.112 4.998 12.110 1.00 91.75 93 ARG A CA 1
ATOM 701 C C . ARG A 1 93 ? 8.900 5.199 10.832 1.00 91.75 93 ARG A C 1
ATOM 703 O O . ARG A 1 93 ? 8.800 4.377 9.929 1.00 91.75 93 ARG A O 1
ATOM 710 N N . GLN A 1 94 ? 9.751 6.217 10.787 1.00 90.69 94 GLN A N 1
ATOM 711 C CA . GLN A 1 94 ? 10.743 6.336 9.719 1.00 90.69 94 GLN A CA 1
ATOM 712 C C . GLN A 1 94 ? 11.838 5.285 9.931 1.00 90.69 94 GLN A C 1
ATOM 714 O O . GLN A 1 94 ? 12.444 5.228 11.001 1.00 90.69 94 GLN A O 1
ATOM 719 N N . THR A 1 95 ? 12.096 4.439 8.938 1.00 88.8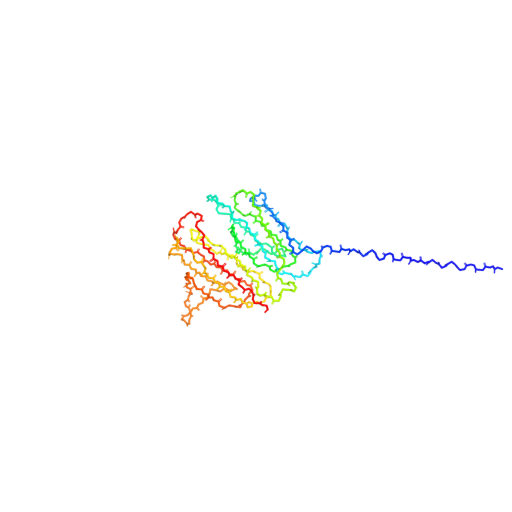8 95 THR A N 1
ATOM 720 C CA . THR A 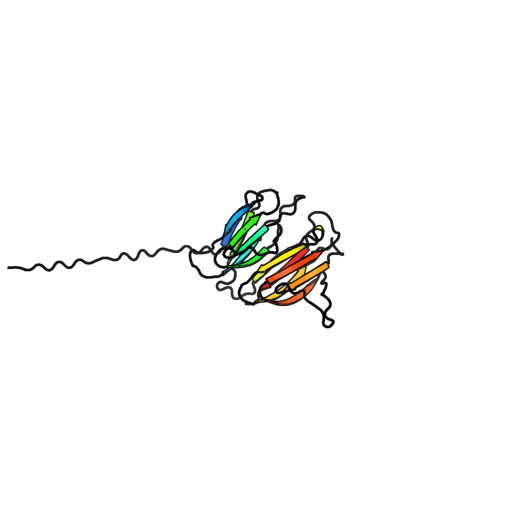1 95 ? 13.075 3.342 9.046 1.00 88.88 95 THR A CA 1
ATOM 721 C C . THR A 1 95 ? 14.405 3.661 8.380 1.00 88.88 95 THR A C 1
ATOM 723 O O . THR A 1 95 ? 15.420 3.076 8.750 1.00 88.88 95 THR A O 1
ATOM 726 N N . LYS A 1 96 ? 14.434 4.619 7.447 1.00 85.75 96 LYS A N 1
ATOM 727 C CA . LYS A 1 96 ? 15.643 5.004 6.708 1.00 85.75 96 LYS A CA 1
ATOM 728 C C . LYS A 1 96 ? 16.098 6.436 7.038 1.00 85.75 96 LYS A C 1
ATOM 730 O O . LYS A 1 96 ? 15.239 7.303 7.226 1.00 85.75 96 LYS A O 1
ATOM 735 N N . PRO A 1 97 ? 17.417 6.710 7.134 1.00 80.06 97 PRO A N 1
ATOM 736 C CA . PRO A 1 97 ? 17.928 8.058 7.368 1.00 80.06 97 PRO A CA 1
ATOM 737 C C . PRO A 1 97 ? 17.475 9.075 6.328 1.00 80.06 97 PRO A C 1
ATOM 739 O O . PRO A 1 97 ? 17.381 8.757 5.149 1.00 80.06 97 PRO A O 1
ATOM 742 N N . GLY A 1 98 ? 17.234 10.301 6.789 1.00 77.50 98 GLY A N 1
ATOM 743 C CA . GLY A 1 98 ? 16.875 11.437 5.953 1.00 77.50 98 GLY A CA 1
ATOM 744 C C . GLY A 1 98 ? 16.280 12.577 6.764 1.00 77.50 98 GLY A C 1
ATOM 745 O O . GLY A 1 98 ? 16.199 12.502 7.994 1.00 77.50 98 GLY A O 1
ATOM 746 N N . LYS A 1 99 ? 15.884 13.645 6.072 1.00 79.38 99 LYS A N 1
ATOM 747 C CA . LYS A 1 99 ? 15.331 14.847 6.704 1.00 79.38 99 LYS A CA 1
ATOM 748 C C . LYS A 1 99 ? 13.973 14.572 7.345 1.00 79.38 99 LYS A C 1
ATOM 750 O O . LYS A 1 99 ? 13.264 13.641 6.971 1.00 79.38 99 LYS A O 1
ATOM 755 N N . GLN A 1 100 ? 13.606 15.429 8.296 1.00 73.50 100 GLN A N 1
ATOM 756 C CA . GLN A 1 100 ? 12.260 15.446 8.858 1.00 73.50 100 GLN A CA 1
ATOM 757 C C . GLN A 1 100 ? 11.230 15.608 7.738 1.00 73.50 100 GLN A C 1
ATOM 759 O O . GLN A 1 100 ? 11.239 16.604 7.011 1.00 73.50 100 GLN A O 1
ATOM 764 N N . ILE A 1 101 ? 10.307 14.653 7.659 1.00 77.50 101 ILE A N 1
ATOM 765 C CA . ILE A 1 101 ? 9.160 14.718 6.759 1.00 77.50 101 ILE A CA 1
ATOM 766 C C . ILE A 1 1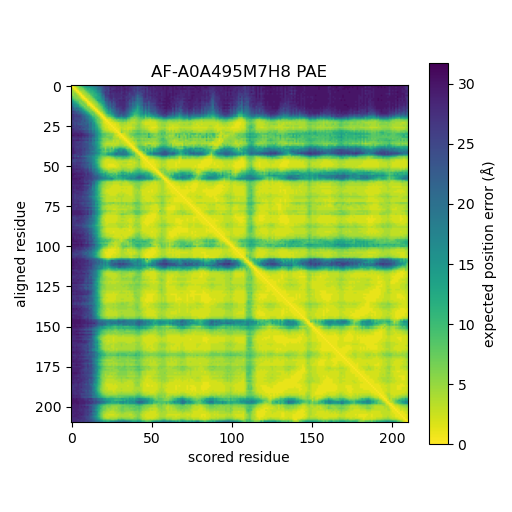01 ? 7.935 15.141 7.536 1.00 77.50 101 ILE A C 1
ATOM 768 O O . ILE A 1 101 ? 7.725 14.743 8.681 1.00 77.50 101 ILE A O 1
ATOM 772 N N . LYS A 1 102 ? 7.130 15.971 6.883 1.00 85.81 102 LYS A N 1
ATOM 773 C CA . LYS A 1 102 ? 5.775 16.293 7.305 1.00 85.81 102 LYS A CA 1
ATOM 774 C C . LYS A 1 102 ? 4.808 15.503 6.441 1.00 85.81 102 LYS A C 1
ATOM 776 O O . LYS A 1 102 ? 5.061 15.281 5.257 1.00 85.81 102 LYS A O 1
ATOM 781 N N . GLY A 1 103 ? 3.691 15.117 7.015 1.00 90.75 103 GLY A N 1
ATOM 782 C CA . GLY A 1 103 ? 2.597 14.496 6.300 1.00 90.75 103 GLY A CA 1
ATOM 783 C C . GLY A 1 103 ? 1.273 14.861 6.939 1.00 90.75 103 GLY A C 1
ATOM 784 O O . GLY A 1 103 ? 1.223 15.585 7.935 1.00 90.75 103 GLY A O 1
ATOM 785 N N . ASN A 1 104 ? 0.201 14.353 6.350 1.00 92.69 104 ASN A N 1
ATOM 786 C CA . ASN A 1 104 ? -1.154 14.583 6.823 1.00 92.69 104 ASN A CA 1
ATOM 787 C C . ASN A 1 104 ? -1.859 13.248 7.024 1.00 92.69 104 ASN A C 1
ATOM 789 O O . ASN A 1 104 ? -1.488 12.231 6.437 1.00 92.69 104 ASN A O 1
ATOM 793 N N . TRP A 1 105 ? -2.889 13.252 7.853 1.00 92.94 105 TRP A N 1
ATOM 794 C CA . TRP A 1 105 ? -3.790 12.128 8.013 1.00 92.94 105 TRP A CA 1
ATOM 795 C C . TRP A 1 105 ? -5.232 12.615 8.087 1.00 92.94 105 TRP A C 1
ATOM 797 O O . TRP A 1 105 ? -5.491 13.748 8.496 1.00 92.94 105 TRP A O 1
ATOM 807 N N . LYS A 1 106 ? -6.170 11.751 7.702 1.00 90.25 106 LYS A N 1
ATOM 808 C CA . LYS A 1 106 ? -7.609 11.964 7.896 1.00 90.25 106 LYS A CA 1
ATOM 809 C C . LYS A 1 106 ? -8.356 10.649 8.085 1.00 90.25 106 LYS A C 1
ATOM 811 O O . LYS A 1 106 ? -7.902 9.619 7.592 1.00 90.25 106 LYS A O 1
ATOM 816 N N . THR A 1 107 ? -9.489 10.673 8.774 1.00 88.12 107 THR A N 1
ATOM 817 C CA . THR A 1 107 ? -10.440 9.555 8.808 1.00 88.12 107 THR A CA 1
ATOM 818 C C . THR A 1 107 ? -11.267 9.554 7.516 1.00 88.12 107 THR A C 1
ATOM 820 O O . THR A 1 107 ? -11.655 10.615 7.042 1.00 88.12 107 THR A O 1
ATOM 823 N N . ILE A 1 108 ? -11.485 8.380 6.907 1.00 85.38 108 ILE A N 1
ATOM 824 C CA . ILE A 1 108 ? -12.139 8.255 5.579 1.00 85.38 108 ILE A CA 1
ATOM 825 C C . ILE A 1 108 ? -13.337 7.292 5.533 1.00 85.38 108 ILE A C 1
ATOM 827 O O . ILE A 1 108 ? -13.935 7.101 4.482 1.00 85.38 108 ILE A O 1
ATOM 831 N N . GLN A 1 109 ? -13.682 6.659 6.656 1.00 72.88 109 GLN A N 1
ATOM 832 C CA . GLN A 1 109 ? -14.876 5.808 6.799 1.00 72.88 109 GLN A CA 1
ATOM 833 C C . GLN A 1 109 ? -15.726 6.255 8.005 1.00 72.88 109 GLN A C 1
ATOM 835 O O . GLN A 1 109 ? -16.144 5.462 8.846 1.00 72.88 109 GLN A O 1
ATOM 840 N N . GLN A 1 110 ? -15.957 7.564 8.125 1.00 61.91 110 GLN A N 1
ATOM 841 C CA . GLN A 1 110 ? -17.059 8.137 8.908 1.00 61.91 110 GLN A CA 1
ATOM 842 C C . GLN A 1 110 ? -17.825 9.100 8.001 1.00 61.91 110 GLN A C 1
ATOM 844 O O . GLN A 1 110 ? -17.186 9.802 7.228 1.00 61.91 110 GLN A O 1
ATOM 849 N N . PRO A 1 111 ? -19.158 9.162 8.117 1.00 50.97 111 PRO A N 1
ATOM 850 C CA . PRO A 1 111 ? -20.068 8.939 6.990 1.00 50.97 111 PRO A CA 1
ATOM 851 C C . PRO A 1 111 ? -19.668 9.727 5.727 1.00 50.97 111 PRO A C 1
ATOM 853 O O . PRO A 1 111 ? -20.137 10.838 5.501 1.00 50.97 111 PRO A O 1
ATOM 856 N N . GLU A 1 112 ? -18.822 9.135 4.884 1.00 52.12 112 GLU A N 1
ATOM 857 C CA . GLU A 1 112 ? -18.545 9.642 3.540 1.00 52.12 112 GLU A CA 1
ATOM 858 C C . GLU A 1 112 ? -19.246 8.699 2.556 1.00 52.12 112 GLU A C 1
ATOM 860 O O . GLU A 1 112 ? -18.900 7.530 2.426 1.00 52.12 112 GLU A O 1
ATOM 865 N N . THR A 1 113 ? -20.294 9.193 1.897 1.00 48.69 113 THR A N 1
ATOM 866 C CA . THR A 1 113 ? -21.146 8.445 0.952 1.00 48.69 113 THR A CA 1
ATOM 867 C C . THR A 1 113 ? -20.503 8.250 -0.429 1.00 48.69 113 THR A C 1
ATOM 869 O O . THR A 1 113 ? -21.192 7.899 -1.384 1.00 48.69 113 THR A O 1
ATOM 872 N N . ALA A 1 114 ? -19.204 8.522 -0.571 1.00 61.31 114 ALA A N 1
ATOM 873 C CA . ALA A 1 114 ? -18.479 8.493 -1.837 1.00 61.31 114 ALA A CA 1
ATOM 874 C C . ALA A 1 114 ? -17.252 7.578 -1.749 1.00 61.31 114 ALA A C 1
ATOM 876 O O . ALA A 1 114 ? -16.655 7.425 -0.688 1.00 61.31 114 ALA A O 1
ATOM 877 N N . ALA A 1 115 ? -16.863 6.988 -2.882 1.00 66.44 115 ALA A N 1
ATOM 878 C CA . ALA A 1 115 ? -15.651 6.182 -2.964 1.00 66.44 115 ALA A CA 1
ATOM 879 C C . ALA A 1 115 ? -14.415 7.039 -2.642 1.00 66.44 115 ALA A C 1
ATOM 881 O O . ALA A 1 115 ? -14.137 8.025 -3.332 1.00 66.44 115 ALA A O 1
ATOM 882 N N . THR A 1 116 ? -13.658 6.648 -1.618 1.00 81.81 116 THR A N 1
ATOM 883 C CA . THR A 1 116 ? -12.441 7.364 -1.224 1.00 81.81 116 THR A CA 1
ATOM 884 C C . THR A 1 116 ? -11.269 6.942 -2.098 1.00 81.81 116 THR A C 1
ATOM 886 O O . THR A 1 116 ? -10.960 5.755 -2.214 1.00 81.81 116 THR A O 1
ATOM 889 N N . VAL A 1 117 ? -10.589 7.933 -2.679 1.00 88.06 117 VAL A N 1
ATOM 890 C CA . VAL A 1 117 ? -9.394 7.751 -3.510 1.00 88.06 117 VAL A CA 1
ATOM 891 C C . VAL A 1 117 ? -8.130 7.904 -2.664 1.00 88.06 117 VAL A C 1
ATOM 893 O O . VAL A 1 117 ? -7.934 8.926 -2.007 1.00 88.06 117 VAL A O 1
ATOM 896 N N . ILE A 1 118 ? -7.258 6.902 -2.718 1.00 92.06 118 ILE A N 1
ATOM 897 C CA . ILE A 1 118 ? -5.978 6.838 -2.013 1.00 92.06 118 ILE A CA 1
ATOM 898 C C . ILE A 1 118 ? -4.860 6.779 -3.058 1.00 92.06 118 ILE A C 1
ATOM 900 O O . ILE A 1 118 ? -4.705 5.747 -3.719 1.00 92.06 118 ILE A O 1
ATOM 904 N N . PRO A 1 119 ? -4.105 7.872 -3.260 1.00 92.69 119 PRO A N 1
ATOM 905 C CA . PRO A 1 119 ? -3.001 7.875 -4.202 1.00 92.69 119 PRO A CA 1
ATOM 906 C C . PRO A 1 119 ? -1.784 7.162 -3.624 1.00 92.69 119 PRO A C 1
ATOM 908 O O . PRO A 1 119 ? -1.228 7.576 -2.610 1.00 92.69 119 PRO A O 1
ATOM 911 N N . TRP A 1 120 ? -1.342 6.102 -4.284 1.00 93.31 120 TRP A N 1
ATOM 912 C CA . TRP A 1 120 ? -0.111 5.409 -3.925 1.00 93.31 120 TRP A CA 1
ATOM 913 C C . TRP A 1 120 ? 1.017 5.824 -4.868 1.00 93.31 120 TRP A C 1
ATOM 915 O O . TRP A 1 120 ? 0.783 6.225 -6.009 1.00 93.31 120 TRP A O 1
ATOM 925 N N . VAL A 1 121 ? 2.249 5.743 -4.370 1.00 91.56 121 VAL A N 1
ATOM 926 C CA . VAL A 1 121 ? 3.465 6.107 -5.101 1.00 91.56 121 VAL A CA 1
ATOM 927 C C . VAL A 1 121 ? 4.489 4.997 -4.940 1.00 91.56 121 VAL A C 1
ATOM 929 O O . VAL A 1 121 ? 4.644 4.449 -3.850 1.00 91.56 121 VAL A O 1
ATOM 932 N N . GLY A 1 122 ? 5.184 4.680 -6.029 1.00 90.81 122 GLY A N 1
ATOM 933 C CA . GLY A 1 122 ? 6.241 3.687 -6.078 1.00 90.81 122 GLY A CA 1
ATOM 934 C C . GLY A 1 122 ? 7.459 4.137 -6.857 1.00 90.81 122 GLY A C 1
ATOM 935 O O . GLY A 1 122 ? 7.363 4.948 -7.772 1.00 90.81 122 GLY A O 1
ATOM 936 N N . TYR A 1 123 ? 8.600 3.553 -6.506 1.00 90.81 123 TYR A N 1
ATOM 937 C CA . TYR A 1 123 ? 9.899 3.855 -7.095 1.00 90.81 123 TYR A CA 1
ATOM 938 C C . TYR A 1 123 ? 10.421 2.607 -7.815 1.00 90.81 123 TYR A C 1
ATOM 940 O O . TYR A 1 123 ? 10.885 1.679 -7.146 1.00 90.81 123 TYR 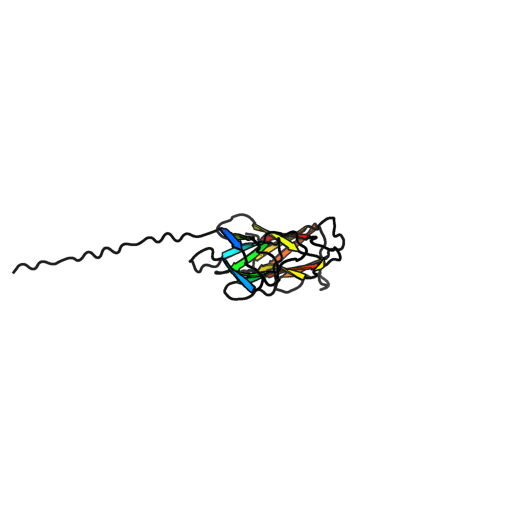A O 1
ATOM 948 N N . PRO A 1 124 ? 10.340 2.542 -9.158 1.00 91.50 124 PRO A N 1
ATOM 949 C CA . PRO A 1 124 ? 10.718 1.344 -9.906 1.00 91.50 124 PRO A CA 1
ATOM 950 C C . PRO A 1 124 ? 12.162 0.897 -9.662 1.00 91.50 124 PRO A C 1
ATOM 952 O O . PRO A 1 124 ? 12.402 -0.305 -9.535 1.00 91.50 124 PRO A O 1
ATOM 955 N N . SER A 1 125 ? 13.083 1.851 -9.483 1.00 89.69 125 SER A N 1
ATOM 956 C CA . SER A 1 125 ? 14.497 1.608 -9.162 1.00 89.69 125 SER A CA 1
ATOM 957 C C . SER A 1 125 ? 14.725 0.807 -7.880 1.00 89.69 125 SER A C 1
ATOM 959 O O . SER A 1 125 ? 15.756 0.147 -7.749 1.00 8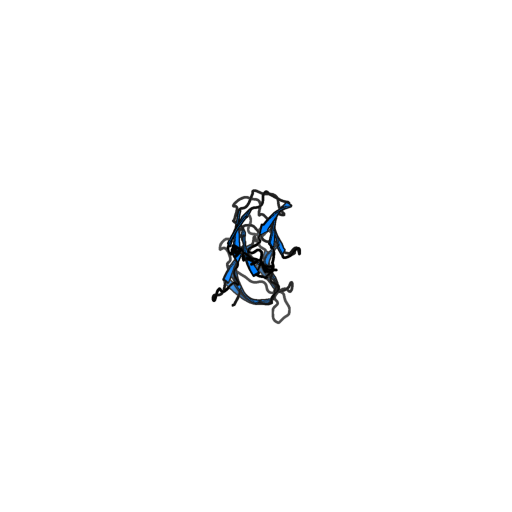9.69 125 SER A O 1
ATOM 961 N N . LEU A 1 126 ? 13.790 0.847 -6.924 1.00 90.69 126 LEU A N 1
ATOM 962 C CA . LEU A 1 126 ? 13.924 0.112 -5.668 1.00 90.69 126 LEU A CA 1
ATOM 963 C C . LEU A 1 126 ? 13.574 -1.372 -5.818 1.00 90.69 126 LEU A C 1
ATOM 965 O O . LEU A 1 126 ? 14.072 -2.186 -5.038 1.00 90.69 126 LEU A O 1
ATOM 969 N N . ASN A 1 127 ? 12.730 -1.730 -6.794 1.00 93.31 127 ASN A N 1
ATOM 970 C CA . ASN A 1 127 ? 12.176 -3.077 -6.948 1.00 93.31 127 ASN A CA 1
ATOM 971 C C . ASN A 1 127 ? 11.568 -3.609 -5.630 1.00 93.31 127 ASN A C 1
ATOM 973 O O . ASN A 1 127 ? 11.952 -4.668 -5.118 1.00 93.31 127 ASN A O 1
ATOM 977 N N . LYS A 1 128 ? 10.658 -2.829 -5.033 1.00 93.81 128 LYS A N 1
ATOM 978 C CA . LYS A 1 128 ? 10.062 -3.104 -3.716 1.00 93.81 128 LYS A CA 1
ATOM 979 C C . LYS A 1 128 ? 8.541 -3.141 -3.755 1.00 93.81 128 LYS A C 1
ATOM 981 O O . LYS A 1 128 ? 7.896 -2.621 -4.663 1.00 93.81 128 LYS A O 1
ATOM 986 N N . GLU A 1 129 ? 7.996 -3.779 -2.729 1.00 96.50 129 GLU A N 1
ATOM 987 C CA . GLU A 1 129 ? 6.580 -3.768 -2.386 1.00 96.50 129 GLU A CA 1
ATOM 988 C C . GLU A 1 129 ? 6.206 -2.502 -1.622 1.00 96.50 129 GLU A C 1
ATOM 990 O O . GLU A 1 129 ? 6.942 -2.055 -0.744 1.00 96.50 129 GLU A O 1
ATOM 995 N N . ILE A 1 130 ? 5.029 -1.972 -1.928 1.00 95.38 130 ILE A N 1
ATOM 996 C CA . ILE A 1 130 ? 4.470 -0.753 -1.359 1.00 95.38 130 ILE A CA 1
ATOM 997 C C . ILE A 1 130 ? 3.121 -1.094 -0.752 1.00 95.38 130 ILE A C 1
ATOM 999 O O . ILE A 1 130 ? 2.277 -1.727 -1.392 1.00 95.38 130 ILE A O 1
ATOM 1003 N N . LEU A 1 131 ? 2.912 -0.647 0.479 1.00 97.44 131 LEU A N 1
ATOM 1004 C CA . LEU A 1 131 ? 1.643 -0.788 1.164 1.00 97.44 131 LEU A CA 1
ATOM 1005 C C . LEU A 1 131 ? 0.639 0.232 0.619 1.00 97.44 131 LEU A C 1
ATOM 1007 O O . LEU A 1 131 ? 0.869 1.437 0.707 1.00 97.44 131 LEU A O 1
ATOM 1011 N N . VAL A 1 132 ? -0.488 -0.254 0.101 1.00 96.56 132 VAL A N 1
ATOM 1012 C CA . VAL A 1 132 ? -1.565 0.586 -0.444 1.00 96.56 132 VAL A CA 1
ATOM 1013 C C . VAL A 1 132 ? -2.771 0.610 0.497 1.00 96.56 132 VAL A C 1
ATOM 1015 O O . VAL A 1 132 ? -3.336 1.674 0.760 1.00 96.56 132 VAL A O 1
ATOM 1018 N N . ALA A 1 133 ? -3.119 -0.539 1.083 1.00 96.81 133 ALA A N 1
ATOM 1019 C CA . ALA A 1 133 ? -4.110 -0.615 2.152 1.00 96.81 133 ALA A CA 1
ATOM 1020 C C . ALA A 1 133 ? -3.810 -1.731 3.155 1.00 96.81 133 ALA A C 1
ATOM 1022 O O . ALA A 1 133 ? -3.346 -2.796 2.762 1.00 96.81 133 ALA A O 1
ATOM 1023 N N . SER A 1 134 ? -4.136 -1.508 4.428 1.00 97.06 134 SER A N 1
ATOM 1024 C CA . SER A 1 134 ? -4.192 -2.526 5.480 1.00 97.06 134 SER A CA 1
ATOM 1025 C C . SER A 1 134 ? -5.431 -2.306 6.338 1.00 97.06 134 SER A C 1
ATOM 1027 O O . SER A 1 134 ? -5.491 -1.409 7.176 1.00 97.06 134 SER A O 1
ATOM 1029 N N . LEU A 1 135 ? -6.440 -3.123 6.091 1.00 94.88 135 LEU A N 1
ATOM 1030 C CA . LEU A 1 135 ? -7.743 -3.085 6.725 1.00 94.88 135 LEU A CA 1
ATOM 1031 C C . LEU A 1 135 ? -7.899 -4.306 7.636 1.00 94.88 135 LEU A C 1
ATOM 1033 O O . LEU A 1 135 ? -7.183 -5.300 7.507 1.00 94.88 135 LEU A O 1
ATOM 1037 N N . LYS A 1 136 ? -8.850 -4.262 8.562 1.00 92.06 136 LYS A N 1
ATOM 1038 C CA . LYS A 1 136 ? -9.292 -5.447 9.310 1.00 92.06 136 LYS A CA 1
ATOM 1039 C C . LYS A 1 136 ? -10.578 -6.020 8.736 1.00 92.06 136 LYS A C 1
ATOM 1041 O O . LYS A 1 136 ? -10.792 -7.235 8.822 1.00 92.06 136 LYS A O 1
ATOM 1046 N N . THR A 1 137 ? -11.408 -5.161 8.154 1.00 89.06 137 THR A N 1
ATOM 1047 C CA . THR A 1 137 ? -12.620 -5.550 7.440 1.00 89.06 137 THR A CA 1
ATOM 1048 C C . THR A 1 137 ? -12.297 -5.755 5.966 1.00 89.06 137 THR A C 1
ATOM 1050 O O . THR A 1 137 ? -11.554 -4.984 5.366 1.00 89.06 137 THR A O 1
ATOM 1053 N N . GLU A 1 138 ? -12.813 -6.839 5.392 1.00 93.31 138 GLU A N 1
ATOM 1054 C CA . GLU A 1 138 ? -12.667 -7.097 3.961 1.00 93.31 138 GLU A CA 1
ATOM 1055 C C . GLU A 1 138 ? -13.450 -6.044 3.168 1.00 93.31 138 GLU A C 1
ATOM 1057 O O . GLU A 1 138 ? -14.634 -5.834 3.428 1.00 93.31 138 GLU A O 1
ATOM 1062 N N . GLN A 1 139 ? -12.794 -5.408 2.198 1.00 91.38 139 GLN A N 1
ATOM 1063 C CA . GLN A 1 139 ? -13.358 -4.306 1.426 1.00 91.38 139 GLN A CA 1
ATOM 1064 C C . GLN A 1 139 ? -13.191 -4.569 -0.068 1.00 91.38 139 GLN A C 1
ATOM 1066 O O . GLN A 1 139 ? -12.135 -5.019 -0.517 1.00 91.38 139 GLN A O 1
ATOM 1071 N N . GLU A 1 140 ? -14.227 -4.268 -0.851 1.00 93.62 140 GLU A N 1
ATOM 1072 C CA . GLU A 1 140 ? -14.083 -4.191 -2.304 1.00 93.62 140 GLU A CA 1
ATOM 1073 C C . GLU A 1 140 ? -13.380 -2.898 -2.711 1.00 93.62 140 GLU A C 1
ATOM 1075 O O . GLU A 1 140 ? -13.655 -1.818 -2.180 1.00 93.62 140 GLU A O 1
ATOM 1080 N N . PHE A 1 141 ? -12.516 -2.991 -3.712 1.00 94.56 141 PHE A N 1
ATOM 1081 C CA . PHE A 1 141 ? -11.766 -1.851 -4.210 1.00 94.56 141 PHE A CA 1
ATOM 1082 C C . PHE A 1 141 ? -11.509 -1.939 -5.710 1.00 94.56 141 PHE A C 1
ATOM 1084 O O . PHE A 1 141 ? -11.652 -2.986 -6.345 1.00 94.56 141 PHE A O 1
ATOM 1091 N N . ILE A 1 142 ? -11.095 -0.807 -6.265 1.00 96.06 142 ILE A N 1
ATOM 1092 C CA . ILE A 1 142 ? -10.489 -0.715 -7.591 1.00 96.06 142 ILE A CA 1
ATOM 1093 C C . ILE A 1 142 ? -9.076 -0.184 -7.394 1.00 96.06 142 ILE A C 1
ATOM 1095 O O . ILE A 1 142 ? -8.902 0.848 -6.749 1.00 96.06 142 ILE A O 1
ATOM 1099 N N . ILE A 1 143 ? -8.078 -0.873 -7.935 1.00 96.19 143 ILE A N 1
ATOM 1100 C CA . ILE A 1 143 ? -6.715 -0.357 -8.023 1.00 96.19 143 ILE A CA 1
ATOM 1101 C C . ILE A 1 143 ? -6.399 0.001 -9.473 1.00 96.19 143 ILE A C 1
ATOM 1103 O O . ILE A 1 143 ? -6.659 -0.778 -10.386 1.00 96.19 143 ILE A O 1
ATOM 1107 N N . GLU A 1 144 ? -5.870 1.197 -9.679 1.00 95.88 144 GLU A N 1
ATOM 1108 C CA . GLU A 1 144 ? -5.491 1.749 -10.978 1.00 95.88 144 GLU A CA 1
ATOM 1109 C C . GLU A 1 144 ? -4.002 2.059 -10.985 1.00 95.88 144 GLU A C 1
ATOM 1111 O O . GLU A 1 144 ? -3.466 2.512 -9.973 1.00 95.88 144 GLU A O 1
ATOM 1116 N N . ILE A 1 145 ? -3.352 1.845 -12.127 1.00 93.44 145 ILE A N 1
ATOM 1117 C CA . ILE A 1 145 ? -1.916 2.053 -12.314 1.00 93.44 145 ILE A CA 1
ATOM 1118 C C . ILE A 1 145 ? -1.706 3.191 -13.299 1.00 93.44 145 ILE A C 1
ATOM 1120 O O . ILE A 1 145 ? -2.046 3.080 -14.479 1.00 93.44 145 ILE A O 1
ATOM 1124 N N . HIS A 1 146 ? -1.128 4.284 -12.812 1.00 89.38 146 HIS A N 1
ATOM 1125 C CA . HIS A 1 146 ? -0.848 5.491 -13.582 1.00 89.38 146 HIS A CA 1
ATOM 1126 C C . HIS A 1 146 ? 0.669 5.651 -13.701 1.00 89.38 146 HIS A C 1
ATOM 1128 O O . HIS A 1 146 ? 1.353 6.204 -12.837 1.00 89.38 146 HIS A O 1
ATOM 1134 N N . GLY A 1 147 ? 1.200 5.102 -14.786 1.00 71.12 147 GLY A N 1
ATOM 1135 C CA . GLY A 1 147 ? 2.604 5.185 -15.152 1.00 71.12 147 GLY A CA 1
ATOM 1136 C C . GLY A 1 147 ? 3.066 6.618 -15.410 1.00 71.12 147 GLY A C 1
ATOM 1137 O O . GLY A 1 147 ? 2.285 7.496 -15.770 1.00 71.12 147 GLY A O 1
ATOM 1138 N N . SER A 1 148 ? 4.370 6.832 -15.266 1.00 69.00 148 SER A N 1
ATOM 1139 C CA . SER A 1 148 ? 5.056 8.019 -15.769 1.00 69.00 148 SER A CA 1
ATOM 1140 C C . SER A 1 148 ? 5.551 7.737 -17.186 1.00 69.00 148 SER A C 1
ATOM 1142 O O . SER A 1 148 ? 6.092 6.660 -17.443 1.00 69.00 148 SER A O 1
ATOM 1144 N N . LEU A 1 149 ? 5.401 8.709 -18.090 1.00 64.38 149 LEU A N 1
ATOM 1145 C CA . LEU A 1 149 ? 5.894 8.634 -19.476 1.00 64.38 149 LEU A CA 1
ATOM 1146 C C . LEU A 1 149 ? 7.416 8.403 -19.559 1.00 64.38 149 LEU A C 1
ATOM 1148 O O . LEU A 1 149 ? 7.920 7.956 -20.586 1.00 64.38 149 LEU A O 1
ATOM 1152 N N . ASP A 1 150 ? 8.138 8.669 -18.470 1.00 73.06 150 ASP A N 1
ATOM 1153 C CA . ASP A 1 150 ? 9.597 8.601 -18.408 1.00 73.06 150 ASP A CA 1
ATOM 1154 C C . ASP A 1 150 ? 10.138 7.245 -17.905 1.00 73.06 150 ASP A C 1
ATOM 1156 O O . ASP A 1 150 ? 11.340 7.120 -17.672 1.00 73.06 150 ASP A O 1
ATOM 1160 N N . CYS A 1 151 ? 9.284 6.236 -17.683 1.00 82.25 151 CYS A N 1
ATOM 1161 C CA . CYS A 1 151 ? 9.698 4.908 -17.206 1.00 82.25 151 CYS A CA 1
ATOM 1162 C C . CYS A 1 151 ? 8.880 3.794 -17.878 1.00 82.25 151 CYS A C 1
ATOM 1164 O O . CYS A 1 151 ? 8.005 3.168 -17.279 1.00 82.25 151 CYS A O 1
ATOM 1166 N N . ASN A 1 152 ? 9.162 3.578 -19.164 1.00 81.94 152 ASN A N 1
ATOM 1167 C CA . ASN A 1 152 ? 8.398 2.671 -20.029 1.00 81.94 152 ASN A CA 1
ATOM 1168 C C . ASN A 1 152 ? 8.578 1.181 -19.704 1.00 81.94 152 ASN A C 1
ATOM 1170 O O . ASN A 1 152 ? 7.780 0.363 -20.152 1.00 81.94 152 ASN A O 1
ATOM 1174 N N . ASP A 1 153 ? 9.611 0.822 -18.945 1.00 86.81 153 ASP A N 1
ATOM 1175 C CA . ASP A 1 153 ? 9.884 -0.548 -18.512 1.00 86.81 153 ASP A CA 1
ATOM 1176 C C . ASP A 1 153 ? 9.361 -0.842 -17.096 1.00 86.81 153 ASP A C 1
ATOM 1178 O O . ASP A 1 153 ? 9.627 -1.915 -16.550 1.00 86.81 153 ASP A O 1
ATOM 1182 N N . ALA A 1 154 ? 8.616 0.091 -16.490 1.00 89.44 154 ALA A N 1
ATOM 1183 C CA . ALA A 1 154 ? 7.991 -0.139 -15.199 1.00 89.44 154 ALA A CA 1
ATOM 1184 C C . ALA A 1 154 ? 6.948 -1.264 -15.287 1.00 89.44 154 ALA A C 1
ATOM 1186 O O . ALA A 1 154 ? 5.997 -1.201 -16.068 1.00 89.44 154 ALA A O 1
ATOM 1187 N N . ALA A 1 155 ? 7.114 -2.264 -14.429 1.00 91.19 155 ALA A N 1
ATOM 1188 C CA . ALA A 1 155 ? 6.244 -3.418 -14.291 1.00 91.19 155 ALA A CA 1
ATOM 1189 C C . ALA A 1 155 ? 5.671 -3.486 -12.873 1.00 91.19 155 ALA A C 1
ATOM 1191 O O . ALA A 1 155 ? 6.340 -3.138 -11.891 1.00 91.19 155 ALA A O 1
ATOM 1192 N N . PHE A 1 156 ? 4.428 -3.958 -12.777 1.00 94.12 156 PHE A N 1
ATOM 1193 C CA . PHE A 1 156 ? 3.657 -3.931 -11.538 1.00 94.12 156 PHE A CA 1
ATOM 1194 C C . PHE A 1 156 ? 3.082 -5.306 -11.230 1.00 94.12 156 PHE A C 1
ATOM 1196 O O . PHE A 1 156 ? 2.515 -5.957 -12.103 1.00 94.12 156 PHE A O 1
ATOM 1203 N N . GLN A 1 157 ? 3.164 -5.726 -9.974 1.00 97.06 157 GLN A N 1
ATOM 1204 C CA . GLN A 1 157 ? 2.457 -6.907 -9.480 1.00 97.06 157 GLN A CA 1
ATOM 1205 C C . GLN A 1 157 ? 1.592 -6.489 -8.300 1.00 97.06 157 GLN A C 1
ATOM 1207 O O . GLN A 1 157 ? 2.067 -5.811 -7.389 1.00 97.06 157 GLN A O 1
ATOM 1212 N N . VAL A 1 158 ? 0.322 -6.881 -8.320 1.00 97.62 158 VAL A N 1
ATOM 1213 C CA . VAL A 1 158 ? -0.616 -6.606 -7.228 1.00 97.62 158 VAL A CA 1
ATOM 1214 C C . VAL A 1 158 ? -0.750 -7.857 -6.371 1.00 97.62 158 VAL A C 1
ATOM 1216 O O . VAL A 1 158 ? -0.885 -8.963 -6.895 1.00 97.62 158 VAL A O 1
ATOM 1219 N N . PHE A 1 159 ? -0.733 -7.668 -5.057 1.00 98.31 159 PHE A N 1
ATOM 1220 C CA . PHE A 1 159 ? -0.955 -8.706 -4.062 1.00 98.31 159 PHE A CA 1
ATOM 1221 C C . PHE A 1 159 ? -2.163 -8.324 -3.215 1.00 98.31 159 PHE A C 1
ATOM 1223 O O . PHE A 1 159 ? -2.263 -7.191 -2.736 1.00 98.31 159 PHE A O 1
ATOM 1230 N N . ILE A 1 160 ? -3.065 -9.283 -3.026 1.00 98.31 160 ILE A N 1
ATOM 1231 C CA . ILE A 1 160 ? -4.252 -9.153 -2.183 1.00 98.31 160 ILE A CA 1
ATOM 1232 C C . ILE A 1 160 ? -4.120 -10.191 -1.078 1.00 98.31 160 ILE A C 1
ATOM 1234 O O . ILE A 1 160 ? -3.952 -11.373 -1.365 1.00 98.31 160 ILE A O 1
ATOM 1238 N N . ASP A 1 161 ? -4.117 -9.750 0.178 1.00 97.62 161 ASP A N 1
ATOM 1239 C CA . ASP A 1 161 ? -3.940 -10.626 1.344 1.00 97.62 161 ASP A CA 1
ATOM 1240 C C . ASP A 1 161 ? -2.685 -11.519 1.245 1.00 97.62 161 ASP A C 1
ATOM 1242 O O . ASP A 1 161 ? -2.686 -12.690 1.616 1.00 97.62 161 ASP A O 1
ATOM 1246 N N . ASN A 1 162 ? -1.584 -10.932 0.752 1.00 96.69 162 ASN A N 1
ATOM 1247 C CA . ASN A 1 162 ? -0.291 -11.579 0.470 1.00 96.69 162 ASN A CA 1
ATOM 1248 C C . ASN A 1 162 ? -0.305 -12.620 -0.664 1.00 96.69 162 ASN A C 1
ATOM 1250 O O . ASN A 1 162 ? 0.694 -13.305 -0.882 1.00 96.69 162 ASN A O 1
ATOM 1254 N N . VAL A 1 163 ? -1.399 -12.733 -1.416 1.00 97.56 163 VAL A N 1
ATOM 1255 C CA . VAL A 1 163 ? -1.495 -13.614 -2.582 1.00 97.56 163 VAL A CA 1
ATOM 1256 C C . VAL A 1 163 ? -1.317 -12.782 -3.855 1.00 97.56 163 VAL A C 1
ATOM 1258 O O . VAL A 1 163 ? -2.053 -11.810 -4.042 1.00 97.56 163 VAL A O 1
ATOM 1261 N N . PRO A 1 164 ? -0.360 -13.117 -4.744 1.00 97.88 164 PRO A N 1
ATOM 1262 C CA . PRO A 1 164 ? -0.233 -12.425 -6.020 1.00 97.88 164 PRO A CA 1
ATOM 1263 C C . PRO A 1 164 ? -1.489 -12.643 -6.857 1.00 97.88 164 PRO A C 1
ATOM 1265 O O . PRO A 1 164 ? -2.028 -13.749 -6.910 1.00 97.88 164 PRO A O 1
ATOM 1268 N N . VAL A 1 165 ? -1.926 -11.597 -7.548 1.00 97.75 165 VAL A N 1
ATOM 1269 C CA . VAL A 1 165 ? -3.010 -11.700 -8.523 1.00 97.75 165 VAL A CA 1
ATOM 1270 C C . VAL A 1 165 ? -2.521 -12.526 -9.713 1.00 97.75 165 VAL A C 1
ATOM 1272 O O . VAL A 1 165 ? -1.403 -12.331 -10.196 1.00 97.75 165 VAL A O 1
ATOM 1275 N N . LYS A 1 166 ? -3.342 -13.476 -10.165 1.00 96.94 166 LYS A N 1
ATOM 1276 C CA . LYS A 1 166 ? -2.971 -14.471 -11.176 1.00 96.94 166 LYS A CA 1
ATOM 1277 C C . LYS A 1 166 ? -3.947 -14.516 -12.341 1.00 96.94 166 LYS A C 1
ATOM 1279 O O . LYS A 1 166 ? -5.111 -14.150 -12.192 1.00 96.94 166 LYS A O 1
ATOM 1284 N N . ASP A 1 167 ? -3.460 -14.980 -13.484 1.00 93.62 167 ASP A N 1
ATOM 1285 C CA . ASP A 1 167 ? -4.284 -15.297 -14.646 1.00 93.62 167 ASP A CA 1
ATOM 1286 C C . ASP A 1 167 ? -5.005 -16.648 -14.476 1.00 93.62 167 ASP A C 1
ATOM 1288 O O . ASP A 1 167 ? -4.806 -17.382 -13.502 1.00 93.62 167 ASP A O 1
ATOM 1292 N N . SER A 1 168 ? -5.843 -17.005 -15.452 1.00 94.31 168 SER A N 1
ATOM 1293 C CA . SER A 1 168 ? -6.555 -18.291 -15.482 1.00 94.31 168 SER A CA 1
ATOM 1294 C C . SER A 1 168 ? -5.631 -19.512 -15.566 1.00 94.31 168 SER A C 1
ATOM 1296 O O . SER A 1 168 ? -6.067 -20.629 -15.301 1.00 94.31 168 SER A O 1
ATOM 1298 N N . SER A 1 169 ? -4.367 -19.308 -15.933 1.00 96.44 169 SER A N 1
ATOM 1299 C CA . SER A 1 169 ? -3.330 -20.333 -16.045 1.00 96.44 169 SER A CA 1
ATOM 1300 C C . SER A 1 169 ? -2.450 -20.409 -14.791 1.00 96.44 169 SER A C 1
ATOM 1302 O O . SER A 1 169 ? -1.447 -21.120 -14.794 1.00 96.44 169 SER A O 1
ATOM 1304 N N . ASN A 1 170 ? -2.832 -19.718 -13.706 1.00 95.31 170 ASN A N 1
ATOM 1305 C CA . ASN A 1 170 ? -2.130 -19.667 -12.420 1.00 95.31 170 ASN A CA 1
ATOM 1306 C C . ASN A 1 170 ? -0.752 -18.966 -12.469 1.00 95.31 170 ASN A C 1
ATOM 1308 O O . ASN A 1 170 ? 0.033 -19.091 -11.522 1.00 95.31 170 ASN A O 1
ATOM 1312 N N . ASN A 1 171 ? -0.469 -18.188 -13.518 1.00 96.88 171 ASN A N 1
ATOM 1313 C CA . ASN A 1 171 ? 0.715 -17.330 -13.587 1.00 96.88 171 ASN A CA 1
ATOM 1314 C C . ASN A 1 171 ? 0.449 -16.003 -12.878 1.00 96.88 171 ASN A C 1
ATOM 1316 O O . ASN A 1 171 ? -0.641 -15.445 -12.992 1.00 96.88 171 ASN A O 1
ATOM 1320 N N . THR A 1 172 ? 1.449 -15.460 -12.181 1.00 97.19 172 THR A N 1
ATOM 1321 C CA . THR A 1 172 ? 1.355 -14.111 -11.602 1.00 97.19 172 THR A CA 1
ATOM 1322 C C . THR A 1 172 ? 1.184 -13.073 -12.705 1.00 97.19 172 THR A C 1
ATOM 1324 O O . THR A 1 172 ? 1.993 -13.009 -13.630 1.00 97.19 172 THR A O 1
ATOM 1327 N N . LEU A 1 173 ? 0.155 -12.236 -12.581 1.00 96.50 173 LEU A N 1
ATOM 1328 C CA . LEU A 1 173 ? -0.108 -11.153 -13.514 1.00 96.50 173 LEU A CA 1
ATOM 1329 C C . LEU A 1 173 ? 0.867 -9.998 -13.296 1.00 96.50 173 LEU A C 1
ATOM 1331 O O . LEU A 1 173 ? 1.024 -9.483 -12.186 1.00 96.50 173 LEU A O 1
ATOM 1335 N N . THR A 1 174 ? 1.480 -9.574 -14.398 1.00 95.06 174 THR A N 1
ATOM 1336 C CA . THR A 1 174 ? 2.216 -8.317 -14.490 1.00 95.06 174 THR A CA 1
ATOM 1337 C C . THR A 1 174 ? 1.324 -7.295 -15.173 1.00 95.06 174 THR A C 1
ATOM 1339 O O . THR A 1 174 ? 0.889 -7.493 -16.307 1.00 95.06 174 THR A O 1
ATOM 1342 N N . PHE A 1 175 ? 1.050 -6.204 -14.475 1.00 92.75 175 PHE A N 1
ATOM 1343 C CA . PHE A 1 175 ? 0.283 -5.083 -14.989 1.00 92.75 175 PHE A CA 1
ATOM 1344 C C . PHE A 1 175 ? 1.215 -4.022 -15.581 1.00 92.75 175 PHE A C 1
ATOM 1346 O O . PHE A 1 175 ? 2.410 -3.997 -15.282 1.00 92.75 175 PHE A O 1
ATOM 1353 N N . TRP A 1 176 ? 0.639 -3.134 -16.393 1.00 89.69 176 TRP A N 1
ATOM 1354 C CA . TRP A 1 176 ? 1.322 -2.032 -17.081 1.00 89.69 176 TRP A CA 1
ATOM 1355 C C . TRP A 1 176 ? 0.575 -0.710 -16.878 1.00 89.69 176 TRP A C 1
ATOM 1357 O O . TRP A 1 176 ? -0.540 -0.692 -16.350 1.00 89.69 176 TRP A O 1
ATOM 1367 N N . ASN A 1 177 ? 1.166 0.401 -17.322 1.00 89.19 177 ASN A N 1
ATOM 1368 C CA . ASN A 1 177 ? 0.508 1.708 -17.303 1.00 89.19 177 ASN A CA 1
ATOM 1369 C C . ASN A 1 177 ? -0.903 1.652 -17.929 1.00 89.19 177 ASN A C 1
ATOM 1371 O O . ASN A 1 177 ? -1.088 1.061 -18.991 1.00 89.19 177 ASN A O 1
ATOM 1375 N N . GLY A 1 178 ? -1.887 2.262 -17.267 1.00 90.12 178 GLY A N 1
ATOM 1376 C CA . GLY A 1 178 ? -3.286 2.284 -17.694 1.00 90.12 178 GLY A CA 1
ATOM 1377 C C . GLY A 1 178 ? -4.091 1.052 -17.275 1.00 90.12 178 GLY A C 1
ATOM 1378 O O . GLY A 1 178 ? -5.295 1.001 -17.518 1.00 90.12 178 GLY A O 1
ATOM 1379 N N . SER A 1 179 ? -3.463 0.069 -16.624 1.00 93.62 179 SER A N 1
ATOM 1380 C CA . SER A 1 179 ? -4.179 -1.097 -16.104 1.00 93.62 179 SER A CA 1
ATOM 1381 C C . SER A 1 179 ? -5.045 -0.731 -14.900 1.00 93.62 179 SER A C 1
ATOM 1383 O O . SER A 1 179 ? -4.708 0.148 -14.102 1.00 93.62 179 SER A O 1
ATOM 1385 N N . SER A 1 180 ? -6.136 -1.474 -14.730 1.00 95.19 180 SER A N 1
ATOM 1386 C CA . SER A 1 180 ? -6.944 -1.454 -13.515 1.00 95.19 180 SER A CA 1
ATOM 1387 C C . SER A 1 180 ? -7.364 -2.867 -13.123 1.00 95.19 180 SER A C 1
ATOM 1389 O O . SER A 1 180 ? -7.440 -3.763 -13.964 1.00 95.19 180 SER A O 1
ATOM 1391 N N . LEU A 1 181 ? -7.616 -3.062 -11.833 1.00 95.50 181 LEU A N 1
ATOM 1392 C CA . LEU A 1 181 ? -8.065 -4.322 -11.259 1.00 95.50 181 LEU A CA 1
ATOM 1393 C C . LEU A 1 181 ? -9.153 -4.040 -10.224 1.00 95.50 181 LEU A C 1
ATOM 1395 O O . LEU A 1 181 ? -8.985 -3.193 -9.348 1.00 95.50 181 LEU A O 1
ATOM 1399 N N . ILE A 1 182 ? -10.248 -4.793 -10.300 1.00 96.00 182 ILE A N 1
ATOM 1400 C CA . ILE A 1 182 ? -11.247 -4.862 -9.233 1.00 96.00 182 ILE A CA 1
ATOM 1401 C C . ILE A 1 182 ? -10.860 -6.023 -8.323 1.00 96.00 182 ILE A C 1
ATOM 1403 O O . ILE A 1 182 ? -10.645 -7.138 -8.797 1.00 96.00 182 ILE A O 1
ATOM 1407 N N . GLY A 1 183 ? -10.761 -5.753 -7.027 1.00 95.12 183 GLY A N 1
ATOM 1408 C CA . GLY A 1 183 ? -10.377 -6.740 -6.027 1.00 95.12 183 GLY A CA 1
ATOM 1409 C C . GLY A 1 183 ? -11.225 -6.639 -4.768 1.00 95.12 183 GLY A C 1
ATOM 1410 O O . GLY A 1 183 ? -12.006 -5.702 -4.586 1.00 95.12 183 GLY A O 1
ATOM 1411 N N . LYS A 1 184 ? -11.058 -7.630 -3.896 1.00 96.12 184 LYS A N 1
ATOM 1412 C CA . LYS A 1 184 ? -11.669 -7.677 -2.573 1.00 96.12 184 LYS A CA 1
ATOM 1413 C C . LYS A 1 184 ? -10.683 -8.319 -1.608 1.00 96.12 184 LYS A C 1
ATOM 1415 O O . LYS A 1 184 ? -10.137 -9.369 -1.928 1.00 96.12 184 LYS A O 1
ATOM 1420 N N . GLY A 1 185 ? -10.433 -7.676 -0.474 1.00 96.50 185 GLY A N 1
ATOM 1421 C CA . GLY A 1 185 ? -9.470 -8.160 0.513 1.00 96.50 185 GLY A CA 1
ATOM 1422 C C . GLY A 1 185 ? -9.253 -7.164 1.643 1.00 96.50 185 GLY A C 1
ATOM 1423 O O . GLY A 1 185 ? -9.955 -6.155 1.740 1.00 96.50 185 GLY A O 1
ATOM 1424 N N . LYS A 1 186 ? -8.281 -7.454 2.507 1.00 96.00 186 LYS A N 1
ATOM 1425 C CA . LYS A 1 186 ? -7.929 -6.617 3.665 1.00 96.00 186 LYS A CA 1
ATOM 1426 C C . LYS A 1 186 ? -6.595 -5.908 3.475 1.00 96.00 186 LYS A C 1
ATOM 1428 O O . LYS A 1 186 ? -6.435 -4.764 3.884 1.00 96.00 186 LYS A O 1
ATOM 1433 N N . LEU A 1 187 ? -5.636 -6.573 2.850 1.00 97.3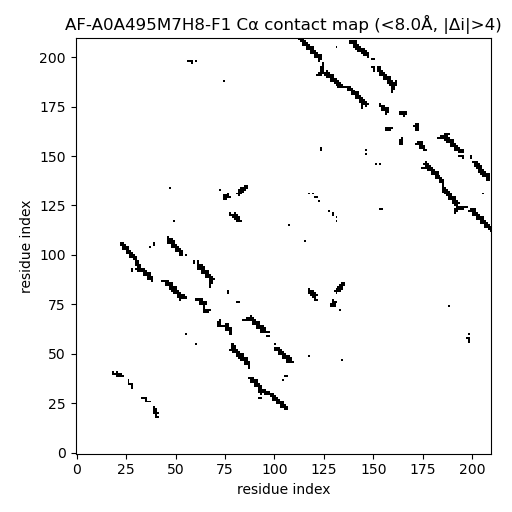8 187 LEU A N 1
ATOM 1434 C CA . LEU A 1 187 ? -4.308 -6.051 2.563 1.00 97.38 187 LEU A CA 1
ATOM 1435 C C . LEU A 1 187 ? -4.140 -5.909 1.052 1.00 97.38 187 LEU A C 1
ATOM 1437 O O . LEU A 1 187 ? -4.335 -6.872 0.314 1.00 97.38 187 LEU A O 1
ATOM 1441 N N . VAL A 1 188 ? -3.737 -4.722 0.607 1.00 97.94 188 VAL A N 1
ATOM 1442 C CA . VAL A 1 188 ? -3.401 -4.454 -0.794 1.00 97.94 188 VAL A CA 1
ATOM 1443 C C . VAL A 1 188 ? -1.975 -3.940 -0.861 1.00 97.94 188 VAL A C 1
ATOM 1445 O O . VAL A 1 188 ? -1.634 -2.930 -0.239 1.00 97.94 188 VAL A O 1
ATOM 1448 N N . VAL A 1 189 ? -1.150 -4.647 -1.625 1.00 97.88 189 VAL A N 1
ATOM 1449 C CA . VAL A 1 189 ? 0.264 -4.338 -1.830 1.00 97.88 189 VAL A CA 1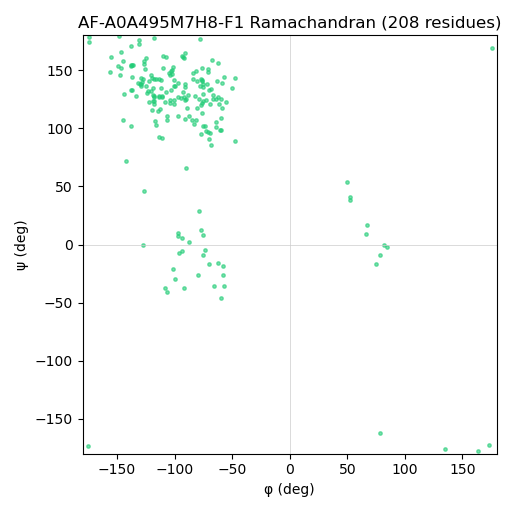
ATOM 1450 C C . VAL A 1 189 ? 0.554 -4.296 -3.323 1.00 97.88 189 VAL A C 1
ATOM 1452 O O . VAL A 1 189 ? 0.056 -5.121 -4.089 1.00 97.88 189 VAL A O 1
ATOM 1455 N N . VAL A 1 190 ? 1.380 -3.340 -3.738 1.00 96.81 190 VAL A N 1
ATOM 1456 C CA . VAL A 1 190 ? 1.874 -3.243 -5.114 1.00 96.81 190 VAL A CA 1
ATOM 1457 C C . VAL A 1 190 ? 3.383 -3.380 -5.099 1.00 96.81 190 VAL A C 1
ATOM 1459 O O . VAL A 1 190 ? 4.071 -2.598 -4.450 1.00 96.81 190 VAL A O 1
ATOM 1462 N N . LYS A 1 191 ? 3.914 -4.349 -5.838 1.00 96.44 191 LYS A N 1
ATOM 1463 C CA . LYS A 1 191 ? 5.338 -4.402 -6.155 1.00 96.44 191 LYS A CA 1
ATOM 1464 C C . LYS A 1 191 ? 5.595 -3.621 -7.430 1.00 96.44 191 LYS A C 1
ATOM 1466 O O . LYS A 1 191 ? 4.940 -3.869 -8.441 1.00 96.44 191 LYS A O 1
ATOM 1471 N N . VAL A 1 192 ? 6.557 -2.708 -7.370 1.00 94.00 192 VAL A N 1
ATOM 1472 C CA . VAL A 1 192 ? 6.963 -1.871 -8.502 1.00 94.00 192 VAL A CA 1
ATOM 1473 C C . VAL A 1 192 ? 8.416 -2.158 -8.823 1.00 94.00 192 VAL A C 1
ATOM 1475 O O . VAL A 1 192 ? 9.267 -2.105 -7.937 1.00 94.00 192 VAL A O 1
ATOM 1478 N N . SER A 1 193 ? 8.692 -2.447 -10.089 1.00 93.06 193 SER A N 1
ATOM 1479 C CA . SER A 1 193 ? 10.030 -2.744 -10.598 1.00 93.06 193 SER A CA 1
ATOM 1480 C C . SER A 1 193 ? 10.267 -2.042 -11.928 1.00 93.06 193 SER A C 1
ATOM 1482 O O . SER A 1 193 ? 9.347 -1.963 -12.732 1.00 93.06 193 SER A O 1
ATOM 1484 N N . GLY A 1 194 ? 11.486 -1.573 -12.176 1.00 90.75 194 GLY A N 1
ATOM 1485 C CA . GLY A 1 194 ? 11.906 -0.993 -13.454 1.00 90.75 194 GLY A CA 1
ATOM 1486 C C . GLY A 1 194 ? 13.333 -0.459 -13.362 1.00 90.75 194 GLY A C 1
ATOM 1487 O O . GLY A 1 194 ? 13.898 -0.379 -12.270 1.00 90.75 194 GLY A O 1
ATOM 1488 N N . SER A 1 195 ? 13.930 -0.113 -14.498 1.00 88.06 195 SER A N 1
ATOM 1489 C CA . SER A 1 195 ? 15.317 0.363 -14.573 1.00 88.06 195 SER A CA 1
ATOM 1490 C C . SER A 1 195 ? 15.460 1.884 -14.524 1.00 88.06 195 SER A C 1
ATOM 1492 O O . SER A 1 195 ? 16.586 2.378 -14.438 1.00 88.06 195 SER A O 1
ATOM 1494 N N . CYS A 1 196 ? 14.357 2.645 -14.542 1.00 84.38 196 CYS A N 1
ATOM 1495 C CA . CYS A 1 196 ? 14.433 4.101 -14.457 1.00 84.38 196 CYS A CA 1
ATOM 1496 C C . CYS A 1 196 ? 15.109 4.552 -13.156 1.00 84.38 196 CYS A C 1
ATOM 1498 O O . CYS A 1 196 ? 14.716 4.169 -12.056 1.00 84.38 196 CYS A O 1
ATOM 1500 N N . THR A 1 197 ? 16.156 5.362 -13.297 1.00 76.12 197 THR A N 1
ATOM 1501 C CA . THR A 1 197 ? 17.012 5.816 -12.198 1.00 76.12 197 THR A CA 1
ATOM 1502 C C . THR A 1 197 ? 16.519 7.135 -11.592 1.00 76.12 197 THR A C 1
ATOM 1504 O O . THR A 1 197 ? 15.694 7.848 -12.168 1.00 76.12 197 THR A O 1
ATOM 1507 N N . GLY A 1 198 ? 17.036 7.469 -10.406 1.00 68.06 198 GLY A N 1
ATOM 1508 C CA . GLY A 1 198 ? 16.694 8.694 -9.675 1.00 68.06 198 GLY A CA 1
ATOM 1509 C C . GLY A 1 198 ? 15.354 8.625 -8.934 1.00 68.06 198 GLY A C 1
ATOM 1510 O O . GLY A 1 198 ? 14.804 7.548 -8.705 1.00 68.06 198 GLY A O 1
ATOM 1511 N N . SER A 1 199 ? 14.819 9.792 -8.570 1.00 69.31 199 SER A N 1
ATOM 1512 C CA . SER A 1 199 ? 13.538 9.982 -7.865 1.00 69.31 199 SER A CA 1
ATOM 1513 C C . SER A 1 199 ? 12.315 9.876 -8.791 1.00 69.31 199 SER A C 1
ATOM 1515 O O . SER A 1 199 ? 11.277 10.498 -8.562 1.00 69.31 199 SER A O 1
ATOM 1517 N N . LYS A 1 200 ? 12.428 9.094 -9.873 1.00 84.25 200 LYS A N 1
ATOM 1518 C CA . LYS A 1 200 ? 11.319 8.843 -10.794 1.00 84.25 200 LYS A CA 1
ATOM 1519 C C . LYS A 1 200 ? 10.270 7.993 -10.092 1.00 84.25 200 LYS A C 1
ATOM 1521 O O . LYS A 1 200 ? 10.539 6.872 -9.661 1.00 84.25 200 LYS A O 1
ATOM 1526 N N . ILE A 1 201 ? 9.070 8.550 -10.008 1.00 86.50 201 ILE A N 1
ATOM 1527 C CA . ILE A 1 201 ? 7.927 7.900 -9.389 1.00 86.50 201 ILE A CA 1
ATOM 1528 C C . ILE A 1 201 ? 6.971 7.347 -10.435 1.00 86.50 201 ILE A C 1
ATOM 1530 O O . ILE A 1 201 ? 6.785 7.916 -11.512 1.00 86.50 201 ILE A O 1
ATOM 1534 N N . ILE A 1 202 ? 6.317 6.259 -10.062 1.00 88.69 202 ILE A N 1
ATOM 1535 C CA . ILE A 1 202 ? 5.049 5.833 -10.632 1.00 88.69 202 ILE A CA 1
ATOM 1536 C C . ILE A 1 202 ? 3.977 6.032 -9.572 1.00 88.69 202 ILE A C 1
ATOM 1538 O O . ILE A 1 202 ? 4.257 5.961 -8.376 1.00 88.69 202 ILE A O 1
ATOM 1542 N N . SER A 1 203 ? 2.748 6.270 -10.008 1.00 90.88 203 SER A N 1
ATOM 1543 C CA . SER A 1 203 ? 1.623 6.443 -9.110 1.00 90.88 203 SER A CA 1
ATOM 1544 C C . SER A 1 203 ? 0.442 5.580 -9.520 1.00 90.88 203 SER A C 1
ATOM 1546 O O . SER A 1 203 ? 0.440 4.901 -10.545 1.00 90.88 203 SER A O 1
ATOM 1548 N N . GLY A 1 204 ? -0.590 5.621 -8.706 1.00 93.81 204 GLY A N 1
ATOM 1549 C CA . GLY A 1 204 ? -1.889 5.109 -9.066 1.00 93.81 204 GLY A CA 1
ATOM 1550 C C . GLY A 1 204 ? -2.875 5.404 -7.962 1.00 93.81 204 GLY A C 1
ATOM 1551 O O . GLY A 1 204 ? -2.558 6.092 -6.987 1.00 93.81 204 GLY A O 1
ATOM 1552 N N . TYR A 1 205 ? -4.076 4.871 -8.111 1.00 94.75 205 TYR A N 1
ATOM 1553 C CA . TYR A 1 205 ? -5.149 5.085 -7.156 1.00 94.75 205 TYR A CA 1
ATOM 1554 C C . TYR A 1 205 ? -5.652 3.760 -6.616 1.00 94.75 205 TYR A C 1
ATOM 1556 O O . TYR A 1 205 ? -5.812 2.796 -7.357 1.00 94.75 205 TYR A O 1
ATOM 1564 N N . LEU A 1 206 ? -5.946 3.731 -5.324 1.00 95.12 206 LEU A N 1
ATOM 1565 C CA . LEU A 1 206 ? -6.865 2.771 -4.737 1.00 95.12 206 LEU A CA 1
ATOM 1566 C C . LEU A 1 206 ? -8.177 3.493 -4.452 1.00 95.12 206 LEU A C 1
ATOM 1568 O O . LEU A 1 206 ? -8.198 4.499 -3.748 1.00 95.12 206 LEU A O 1
ATOM 1572 N N . LYS A 1 207 ? -9.274 2.972 -4.985 1.00 94.12 207 LYS A N 1
ATOM 1573 C CA . LYS A 1 207 ? -10.629 3.436 -4.704 1.00 94.12 207 LYS A CA 1
ATOM 1574 C C . LYS A 1 207 ? -11.293 2.404 -3.811 1.00 94.12 207 LYS A C 1
ATOM 1576 O O . LYS A 1 207 ? -11.612 1.314 -4.284 1.00 94.12 207 LYS A O 1
ATOM 1581 N N . LEU A 1 208 ? -11.477 2.728 -2.534 1.00 90.31 208 LEU A N 1
ATOM 1582 C CA . LEU A 1 208 ? -12.270 1.894 -1.633 1.00 90.31 208 LEU A CA 1
ATOM 1583 C C . LEU A 1 208 ? -13.746 2.107 -1.975 1.00 90.31 208 LEU A C 1
ATOM 1585 O O . LEU A 1 208 ? -14.211 3.249 -1.994 1.00 90.31 208 LEU A O 1
ATOM 1589 N N . LYS A 1 209 ? -14.471 1.030 -2.289 1.00 83.62 209 LYS A N 1
ATOM 1590 C CA . LYS A 1 209 ? -15.921 1.124 -2.486 1.00 83.62 209 LYS A CA 1
ATOM 1591 C C . LYS A 1 209 ? -16.606 1.358 -1.136 1.00 83.62 209 LYS A C 1
ATOM 1593 O O . LYS A 1 209 ? -16.081 0.924 -0.115 1.00 83.62 209 LYS A O 1
ATOM 1598 N N . ALA A 1 210 ? -17.726 2.076 -1.150 1.00 68.81 210 ALA A N 1
ATOM 1599 C CA . ALA A 1 210 ? -18.578 2.252 0.027 1.00 68.81 210 ALA A CA 1
ATOM 1600 C C . ALA A 1 210 ? -19.301 0.947 0.388 1.00 68.81 210 ALA A C 1
ATOM 1602 O O . ALA A 1 210 ? -19.544 0.142 -0.542 1.00 68.81 210 ALA A O 1
#

Mean predicted aligned error: 8.7 Å

Nearest PDB structures (foldseek):
  7y69-assembly1_B  TM=3.444E-01  e=8.561E-06  Homo sapiens
  7y68-assembly1_A  TM=3.455E-01  e=1.332E-04  Homo sapiens
  8k13-assembly1_A  TM=3.159E-01  e=9.817E-05  Homo sapiens
  8k11-assembly1_B  TM=3.216E-01  e=4.510E-04  Homo sapiens
  8k10-assembly1_B  TM=3.522E-01  e=1.184E-03  Homo sapiens

Secondary structure (DSSP, 8-state):
----------------------SEEEEE--STT-EEEE-S-SS---EEEEEEEPP--SSS--EEEEEETTEEPSS-EETT-EEEEEESSEEEEE-S--SPPEEEEEE-SSS--SPEEEEEEE-GGG-EEEEEEEEEEEEEEEEEEE--TT-TT-EEEEEETTEEPB-TTSPBPPB-TT-EEEEEEEEEEEEEE----SS--EEEEEEE--